Protein AF-A0A1F9ABN3-F1 (afdb_monomer_lite)

Secondary structure (DSSP, 8-state):
--SEEE-SSSEEEEEEESTTHHHHHHHHHHHHHHHT---HHHHHHHHHHHHHHHHHHHHHHHHHH----TTSTTTSSSS--S--SEEEEEEEE-SS-SSS-EEEEEEEESSTTSPPEEEPP-S---SS--HHHHHHHHHHHHTT--HHHHHHHHHHHHHHHHHTTSS-SPEEEEEEETTEEEEEEEE----

Foldseek 3Di:
DDQWADLAFWKIKGKDFDPVLSVLRVVLSVVCVVVVPHFLVVSVVPVQVSSQVVLQVVLVVVVVVDPDDPPPPPPPPPPDDRQQKMKMWMWGAGPVDPPCRTDIWMWMDRHRPDGIDIDDDDPDDDVVDDPVLVVVLVVCVVVVHDPVVSVVSVVVVQVVVVVVVNHDDQDWDWDGDPSGIDTDDTDDDDD

Radius of gyration: 18.05 Å; chains: 1; bounding box: 59×37×40 Å

pLDDT: mean 84.9, std 15.97, range [36.75, 97.88]

Sequence (191 aa):
MKKLLRLGSHAAIVSAGAGTGVEMGVAFQQFIQRRKVEGIEEMIQLALPFLTDRYGQYVREKKMEGLPSPEETDRQKEEAFPLSGVYFVLAGYSFRDRHQPYHLRLFGCDEEGMPLRSHPPSPIIVIPRSLSMEKRLDVEIQRRAALDDLSSLCLSFLKKRSAEEEVGPPFHVAAISPAGFKEMMKEEVER

Structure (mmCIF, N/CA/C/O backbone):
data_AF-A0A1F9ABN3-F1
#
_entry.id   AF-A0A1F9ABN3-F1
#
loop_
_atom_site.group_PDB
_atom_site.id
_atom_site.type_symbol
_atom_site.label_atom_id
_atom_site.label_alt_id
_atom_site.label_comp_id
_atom_site.label_asym_id
_atom_site.label_entity_id
_atom_site.label_seq_id
_atom_site.pdbx_PDB_ins_code
_atom_site.Cartn_x
_atom_site.Cartn_y
_atom_site.Cartn_z
_atom_site.occupancy
_atom_site.B_iso_or_equiv
_atom_site.auth_seq_id
_atom_site.auth_comp_id
_atom_site.auth_asym_id
_atom_site.auth_atom_id
_atom_site.pdbx_PDB_model_num
ATOM 1 N N . MET A 1 1 ? 13.558 -8.719 2.149 1.00 65.00 1 MET A N 1
ATOM 2 C CA . MET A 1 1 ? 12.823 -7.940 3.177 1.00 65.00 1 MET A CA 1
ATOM 3 C C . MET A 1 1 ? 11.403 -7.687 2.672 1.00 65.00 1 MET A C 1
ATOM 5 O O . MET A 1 1 ? 11.257 -7.417 1.486 1.00 65.00 1 MET A O 1
ATOM 9 N N . LYS A 1 2 ? 10.362 -7.832 3.505 1.00 82.69 2 LYS A N 1
ATOM 10 C CA . LYS A 1 2 ? 8.957 -7.730 3.059 1.00 82.69 2 LYS A CA 1
ATOM 11 C C . LYS A 1 2 ? 8.542 -6.258 2.930 1.00 82.69 2 LYS A C 1
ATOM 13 O O . LYS A 1 2 ? 8.573 -5.538 3.920 1.00 82.69 2 LYS A O 1
ATOM 18 N N . LYS A 1 3 ? 8.149 -5.824 1.726 1.00 89.00 3 LYS A N 1
ATOM 19 C CA . LYS A 1 3 ? 7.721 -4.434 1.447 1.00 89.00 3 LYS A CA 1
ATOM 20 C C . LYS A 1 3 ? 6.264 -4.148 1.826 1.00 89.00 3 LYS A C 1
ATOM 22 O O . LYS A 1 3 ? 5.909 -2.995 2.031 1.00 89.00 3 LYS A O 1
ATOM 27 N N . LEU A 1 4 ? 5.432 -5.191 1.910 1.00 93.56 4 LEU A N 1
ATOM 28 C CA . LEU A 1 4 ? 4.018 -5.122 2.289 1.00 93.56 4 LEU A CA 1
ATOM 29 C C . LEU A 1 4 ? 3.856 -5.478 3.770 1.00 93.56 4 LEU A C 1
ATOM 31 O O . LEU A 1 4 ? 4.053 -6.624 4.169 1.00 93.56 4 LEU A O 1
ATOM 35 N N . LEU A 1 5 ? 3.511 -4.494 4.592 1.00 95.56 5 LEU A N 1
ATOM 36 C CA . LEU A 1 5 ? 3.468 -4.608 6.045 1.00 95.56 5 LEU A CA 1
ATOM 37 C C . LEU A 1 5 ? 2.039 -4.427 6.551 1.00 95.56 5 LEU A C 1
ATOM 39 O O . LEU A 1 5 ? 1.389 -3.417 6.290 1.00 95.56 5 LEU A O 1
ATOM 43 N N . ARG A 1 6 ? 1.559 -5.397 7.328 1.00 96.38 6 ARG A N 1
ATOM 44 C CA . ARG A 1 6 ? 0.274 -5.310 8.027 1.00 96.38 6 ARG A CA 1
ATOM 45 C C . ARG A 1 6 ? 0.388 -4.335 9.200 1.00 96.38 6 ARG A C 1
ATOM 47 O O . ARG A 1 6 ? 1.180 -4.561 10.108 1.00 96.38 6 ARG A O 1
ATOM 54 N N . LEU A 1 7 ? -0.422 -3.286 9.214 1.00 96.69 7 LEU A N 1
ATOM 55 C CA . LEU A 1 7 ? -0.410 -2.255 10.258 1.00 96.69 7 LEU A CA 1
ATOM 56 C C . LEU A 1 7 ? -1.334 -2.578 11.439 1.00 96.69 7 LEU A C 1
ATOM 58 O O . LEU A 1 7 ? -1.082 -2.158 12.562 1.00 96.69 7 LEU A O 1
ATOM 62 N N . GLY A 1 8 ? -2.378 -3.366 11.193 1.00 94.12 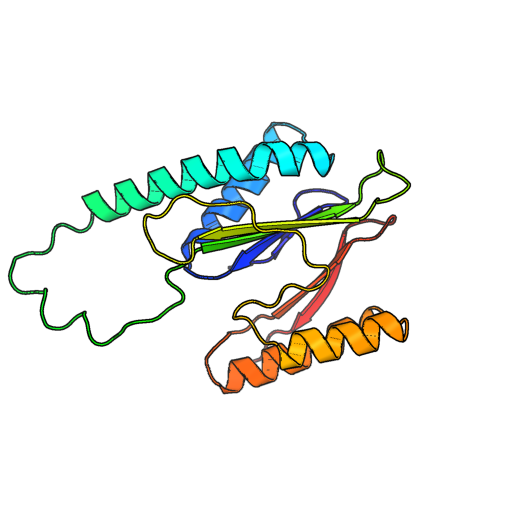8 GLY A N 1
ATOM 63 C CA . GLY A 1 8 ? -3.356 -3.772 12.196 1.00 94.12 8 GLY A CA 1
ATOM 64 C C . GLY A 1 8 ? -4.280 -4.852 11.648 1.00 94.12 8 GLY A C 1
ATOM 65 O O . GLY A 1 8 ? -3.935 -5.560 10.703 1.00 94.12 8 GLY A O 1
ATOM 66 N N . SER A 1 9 ? -5.474 -5.002 12.213 1.00 95.06 9 SER A N 1
ATOM 67 C CA . SER A 1 9 ? -6.462 -5.972 11.717 1.00 95.06 9 SER A CA 1
ATOM 68 C C . SER A 1 9 ? -7.013 -5.626 10.329 1.00 95.06 9 SER A C 1
ATOM 70 O O . SER A 1 9 ? -7.343 -6.541 9.583 1.00 95.06 9 SER A O 1
ATOM 72 N N . HIS A 1 10 ? -7.040 -4.339 9.966 1.00 97.38 10 HIS A N 1
ATOM 73 C CA . HIS A 1 10 ? -7.746 -3.824 8.785 1.00 97.38 10 HIS A CA 1
ATOM 74 C C . HIS A 1 10 ? -6.938 -2.798 7.976 1.00 97.38 10 HIS A C 1
ATOM 76 O O . HIS A 1 10 ? -7.512 -2.032 7.208 1.00 97.38 10 HIS A O 1
ATOM 82 N N . ALA A 1 11 ? -5.617 -2.750 8.151 1.00 97.88 11 ALA A N 1
ATOM 83 C CA . ALA A 1 11 ? -4.765 -1.771 7.484 1.00 97.88 11 ALA A CA 1
ATOM 84 C C . ALA A 1 11 ? -3.401 -2.359 7.118 1.00 97.88 11 ALA A C 1
ATOM 86 O O . ALA A 1 11 ? -2.887 -3.250 7.805 1.00 97.88 11 ALA A O 1
ATOM 87 N N . ALA A 1 12 ? -2.801 -1.826 6.057 1.00 97.62 12 ALA A N 1
ATOM 88 C CA . ALA A 1 12 ? -1.467 -2.178 5.596 1.00 97.62 12 ALA A CA 1
ATOM 89 C C . ALA A 1 12 ? -0.756 -0.979 4.958 1.00 97.62 12 ALA A C 1
ATOM 91 O O . ALA A 1 12 ? -1.396 -0.063 4.443 1.00 97.62 12 ALA A O 1
ATOM 92 N N . ILE A 1 13 ? 0.574 -1.020 4.967 1.00 96.88 13 ILE A N 1
ATOM 93 C CA . ILE A 1 13 ? 1.436 -0.099 4.231 1.00 96.88 13 ILE A CA 1
ATOM 94 C C . ILE A 1 13 ? 2.339 -0.885 3.287 1.00 96.88 13 ILE A C 1
ATOM 96 O O . ILE A 1 13 ? 2.833 -1.958 3.635 1.00 96.88 13 ILE A O 1
ATOM 100 N N . VAL A 1 14 ? 2.561 -0.352 2.093 1.00 94.56 14 VAL A N 1
ATOM 101 C CA . VAL A 1 14 ? 3.513 -0.888 1.119 1.00 94.56 14 VAL A CA 1
ATOM 102 C C . VAL A 1 14 ? 4.526 0.188 0.788 1.00 94.56 14 VAL A C 1
ATOM 104 O O . VAL A 1 14 ? 4.126 1.311 0.493 1.00 94.56 14 VAL A O 1
ATOM 107 N N . SER A 1 15 ? 5.813 -0.145 0.809 1.00 92.25 15 SER A N 1
ATOM 108 C CA . SER A 1 15 ? 6.862 0.738 0.303 1.00 92.25 15 SER A CA 1
ATOM 109 C C . SER A 1 15 ? 7.302 0.355 -1.111 1.00 92.25 15 SER A C 1
ATOM 111 O O . SER A 1 15 ? 7.364 -0.822 -1.477 1.00 92.25 15 SER A O 1
ATOM 113 N N . ALA A 1 16 ? 7.619 1.364 -1.914 1.00 87.00 16 ALA A N 1
ATOM 114 C CA . ALA A 1 16 ? 8.156 1.231 -3.261 1.00 87.00 16 ALA A CA 1
ATOM 115 C C . ALA A 1 16 ? 9.198 2.330 -3.528 1.00 87.00 16 ALA A C 1
ATOM 117 O O . ALA A 1 16 ? 9.276 3.312 -2.791 1.00 87.00 16 ALA A O 1
ATOM 118 N N . GLY A 1 17 ? 9.992 2.162 -4.585 1.00 81.31 17 GLY A N 1
ATOM 119 C CA . GLY A 1 17 ? 11.102 3.065 -4.889 1.00 81.31 17 GLY A CA 1
ATOM 120 C C . GLY A 1 17 ? 12.406 2.662 -4.201 1.00 81.31 17 GLY A C 1
ATOM 121 O O . GLY A 1 17 ? 12.686 1.462 -4.0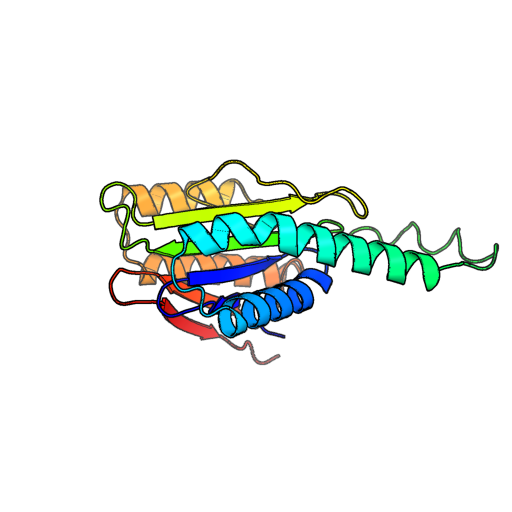81 1.00 81.31 17 GLY A O 1
ATOM 122 N N . ALA A 1 18 ? 13.185 3.652 -3.759 1.00 74.50 18 ALA A N 1
ATOM 123 C CA . ALA A 1 18 ? 14.469 3.439 -3.098 1.00 74.50 18 ALA A CA 1
ATOM 124 C C . ALA A 1 18 ? 14.343 2.510 -1.871 1.00 74.50 18 ALA A C 1
ATOM 126 O O . ALA A 1 18 ? 13.339 2.511 -1.150 1.00 74.50 18 ALA A O 1
ATOM 127 N N . GLY A 1 19 ? 15.377 1.695 -1.627 1.00 73.25 19 GLY A N 1
ATOM 128 C CA . GLY A 1 19 ? 15.356 0.605 -0.635 1.00 73.25 19 GLY A CA 1
ATOM 129 C C . GLY A 1 19 ? 15.045 1.031 0.808 1.00 73.25 19 GLY A C 1
ATOM 130 O O . GLY A 1 19 ? 14.574 0.221 1.606 1.00 73.25 19 GLY A O 1
ATOM 131 N N . THR A 1 20 ? 15.214 2.313 1.117 1.00 77.88 20 THR A N 1
ATOM 132 C CA . THR A 1 20 ? 15.029 2.932 2.439 1.00 77.88 20 THR A CA 1
ATOM 133 C C . THR A 1 20 ? 13.574 2.969 2.892 1.00 77.88 20 THR A C 1
ATOM 135 O O . THR A 1 20 ? 13.286 2.978 4.091 1.00 77.88 20 THR A O 1
ATOM 138 N N . GLY A 1 21 ? 12.626 2.899 1.951 1.00 86.31 21 GLY A N 1
ATOM 139 C CA . GLY A 1 21 ? 11.202 2.885 2.270 1.00 86.31 21 GLY A CA 1
ATOM 140 C C . GLY A 1 21 ? 10.780 1.687 3.131 1.00 86.31 21 GLY A C 1
ATOM 141 O O . GLY A 1 21 ? 9.802 1.772 3.870 1.00 86.31 21 GLY A O 1
ATOM 142 N N . VAL A 1 22 ? 11.494 0.557 3.082 1.00 89.38 22 VAL A N 1
ATOM 143 C CA . VAL A 1 22 ? 11.140 -0.625 3.891 1.00 89.38 22 VAL A CA 1
ATOM 144 C C . VAL A 1 22 ? 11.358 -0.370 5.379 1.00 89.38 22 VAL A C 1
ATOM 146 O O . VAL A 1 22 ? 10.455 -0.619 6.176 1.00 89.38 22 VAL A O 1
ATOM 149 N N . GLU A 1 23 ? 12.512 0.176 5.755 1.00 90.44 23 GLU A N 1
ATOM 150 C CA . GLU A 1 23 ? 12.852 0.464 7.153 1.00 90.44 23 GLU A CA 1
ATOM 151 C C . GLU A 1 23 ? 11.908 1.504 7.755 1.00 90.44 23 GLU A C 1
ATOM 153 O O . GLU A 1 23 ? 11.401 1.328 8.863 1.00 90.44 23 GLU A O 1
ATOM 158 N N . MET A 1 24 ? 11.578 2.540 6.982 1.00 93.06 24 MET A N 1
ATOM 159 C CA . MET A 1 24 ? 10.588 3.540 7.374 1.00 93.06 24 MET A CA 1
ATOM 160 C C . MET A 1 24 ? 9.193 2.935 7.569 1.00 93.06 24 MET A C 1
ATOM 162 O O . MET A 1 24 ? 8.500 3.284 8.526 1.00 93.06 24 MET A O 1
ATOM 166 N N . GLY A 1 25 ? 8.782 2.007 6.697 1.00 94.62 25 GLY A N 1
ATOM 167 C CA . GLY A 1 25 ? 7.517 1.284 6.830 1.00 94.62 25 GLY A CA 1
ATOM 168 C C . GLY A 1 25 ? 7.463 0.441 8.107 1.00 94.62 25 GLY A C 1
ATOM 169 O O . GLY A 1 25 ? 6.462 0.473 8.826 1.00 94.62 25 GLY A O 1
ATOM 170 N N . VAL A 1 26 ? 8.554 -0.259 8.435 1.00 95.31 26 VAL A N 1
ATOM 171 C CA . VAL A 1 26 ? 8.684 -1.026 9.687 1.00 95.31 26 VAL A CA 1
ATOM 172 C C . VAL A 1 26 ? 8.656 -0.093 10.899 1.00 95.31 26 VAL A C 1
ATOM 174 O O . VAL A 1 26 ? 7.937 -0.354 11.864 1.00 95.31 26 VAL A O 1
ATOM 177 N N . ALA A 1 27 ? 9.378 1.027 10.849 1.00 95.56 27 ALA A N 1
ATOM 178 C CA . ALA A 1 27 ? 9.373 2.019 11.919 1.00 95.56 27 ALA A CA 1
ATOM 179 C C . ALA A 1 27 ? 7.968 2.601 12.145 1.00 95.56 27 ALA A C 1
ATOM 181 O O . ALA A 1 27 ? 7.550 2.770 13.293 1.00 95.56 27 ALA A O 1
ATOM 182 N N . PHE A 1 28 ? 7.216 2.861 11.071 1.00 97.44 28 PHE A N 1
ATOM 183 C CA . PHE A 1 28 ? 5.838 3.339 11.165 1.00 97.44 28 PHE A CA 1
ATOM 184 C C . PHE A 1 28 ? 4.910 2.283 11.772 1.00 97.44 28 PHE A C 1
ATOM 186 O O . PHE A 1 28 ? 4.141 2.599 12.678 1.00 97.44 28 PHE A O 1
ATOM 193 N N . GLN A 1 29 ? 5.033 1.021 11.347 1.00 97.44 29 GLN A N 1
ATOM 194 C CA . GLN A 1 29 ? 4.299 -0.105 11.929 1.00 97.44 29 GLN A CA 1
ATOM 195 C C . GLN A 1 29 ? 4.530 -0.207 13.445 1.00 97.44 29 GLN A C 1
ATOM 197 O O . GLN A 1 29 ? 3.578 -0.310 14.217 1.00 97.44 29 GLN A O 1
ATOM 202 N N . GLN A 1 30 ? 5.782 -0.123 13.896 1.00 97.00 30 GLN A N 1
ATOM 203 C CA . GLN A 1 30 ? 6.105 -0.152 15.324 1.00 97.00 30 GLN A CA 1
ATOM 204 C C . GLN A 1 30 ? 5.552 1.071 16.068 1.00 97.00 30 GLN A C 1
ATOM 206 O O . GLN A 1 30 ? 5.069 0.950 17.195 1.00 97.00 30 GLN A O 1
ATOM 211 N N . PHE A 1 31 ? 5.613 2.253 15.452 1.00 97.50 31 PHE A N 1
ATOM 212 C CA . PHE A 1 31 ? 5.102 3.496 16.025 1.00 97.50 31 PHE A CA 1
ATOM 213 C C . PHE A 1 31 ? 3.597 3.423 16.314 1.00 97.50 31 PHE A C 1
ATOM 215 O O . PHE A 1 31 ? 3.180 3.715 17.438 1.00 97.50 31 PHE A O 1
ATOM 222 N N . ILE A 1 32 ? 2.790 2.982 15.345 1.00 97.50 32 ILE A N 1
ATOM 223 C CA . ILE A 1 32 ? 1.335 2.871 15.528 1.00 97.50 32 ILE A CA 1
ATOM 224 C C . ILE A 1 32 ? 0.963 1.764 16.523 1.00 97.50 32 ILE A C 1
ATOM 226 O O . ILE A 1 32 ? 0.047 1.953 17.321 1.00 97.50 32 ILE A O 1
ATOM 230 N N . GLN A 1 33 ? 1.710 0.654 16.554 1.00 96.25 33 GLN A N 1
ATOM 231 C CA . GLN A 1 33 ? 1.483 -0.441 17.503 1.00 96.25 33 GLN A CA 1
ATOM 232 C C . GLN A 1 33 ? 1.729 0.008 18.944 1.00 96.25 33 GLN A C 1
ATOM 234 O O . GLN A 1 33 ? 0.904 -0.242 19.820 1.00 96.25 33 GLN A O 1
ATOM 239 N N . ARG A 1 34 ? 2.827 0.733 19.197 1.00 96.75 34 ARG A N 1
ATOM 240 C CA . ARG A 1 34 ? 3.133 1.284 20.531 1.00 96.75 34 ARG A CA 1
ATOM 241 C C . ARG A 1 34 ? 2.076 2.277 21.003 1.00 96.75 34 ARG A C 1
ATOM 243 O O . ARG A 1 34 ? 1.775 2.325 22.191 1.00 96.75 34 ARG A O 1
ATOM 250 N N . ARG A 1 35 ? 1.511 3.053 20.077 1.00 96.19 35 ARG A N 1
ATOM 251 C CA . ARG A 1 35 ? 0.431 4.008 20.359 1.00 96.19 35 ARG A CA 1
ATOM 252 C C . ARG A 1 35 ? -0.962 3.379 20.380 1.00 96.19 35 ARG A C 1
ATOM 254 O O . ARG A 1 35 ? -1.905 4.077 20.728 1.00 96.19 35 ARG A O 1
ATOM 261 N N . LYS A 1 36 ? -1.086 2.086 20.056 1.00 96.12 36 LYS A N 1
ATOM 262 C CA . LYS A 1 36 ? -2.363 1.363 19.938 1.00 96.12 36 LYS A CA 1
ATOM 263 C C . LYS A 1 36 ? -3.340 2.046 18.973 1.00 96.12 36 LYS A C 1
ATOM 265 O O . LYS A 1 36 ? -4.539 2.100 19.225 1.00 96.12 36 LYS A O 1
ATOM 270 N N . VAL A 1 37 ? -2.815 2.580 17.872 1.00 96.44 37 VAL A N 1
ATOM 271 C CA . VAL A 1 37 ? -3.642 3.163 16.812 1.00 96.44 37 VAL A CA 1
ATOM 272 C C . VAL A 1 37 ? -4.201 2.033 15.957 1.00 96.44 37 VAL A C 1
ATOM 274 O O . VAL A 1 37 ? -3.443 1.291 15.334 1.00 96.44 37 VAL A O 1
ATOM 277 N N . GLU A 1 38 ? -5.526 1.907 15.920 1.00 92.62 38 GLU A N 1
ATOM 278 C CA . GLU A 1 38 ? -6.221 0.834 15.194 1.00 92.62 38 GLU A CA 1
ATOM 279 C C . GLU A 1 38 ? -7.012 1.336 13.977 1.00 92.62 38 GLU A C 1
ATOM 281 O O . GLU A 1 38 ? -7.180 0.597 13.007 1.00 92.62 38 GLU A O 1
ATOM 286 N N . GLY A 1 39 ? -7.478 2.590 14.007 1.00 94.56 39 GLY A N 1
ATOM 287 C CA . GLY A 1 39 ? -8.306 3.182 12.953 1.00 94.56 39 GLY A CA 1
ATOM 288 C C . GLY A 1 39 ? -7.489 3.742 11.790 1.00 94.56 39 GLY A C 1
ATOM 289 O O . GLY A 1 39 ? -6.511 4.462 11.998 1.00 94.56 39 GLY A O 1
ATOM 290 N N . ILE A 1 40 ? -7.918 3.458 10.558 1.00 96.25 40 ILE A N 1
ATOM 291 C CA . ILE A 1 40 ? -7.228 3.903 9.339 1.00 96.25 40 ILE A CA 1
ATOM 292 C C . ILE A 1 40 ? -7.160 5.431 9.220 1.00 96.25 40 ILE A C 1
ATOM 294 O O . ILE A 1 40 ? -6.171 5.963 8.728 1.00 96.25 40 ILE A O 1
ATOM 298 N N . GLU A 1 41 ? -8.154 6.165 9.710 1.00 95.25 41 GLU A N 1
ATOM 299 C CA . GLU A 1 41 ? -8.179 7.628 9.650 1.00 95.25 41 GLU A CA 1
ATOM 300 C C . GLU A 1 41 ? -7.075 8.246 10.501 1.00 95.25 41 GLU A C 1
ATOM 302 O O . GLU A 1 41 ? -6.372 9.149 10.049 1.00 95.25 41 GLU A O 1
ATOM 307 N N . GLU A 1 42 ? -6.885 7.724 11.712 1.00 96.44 42 GLU A N 1
ATOM 308 C CA . GLU A 1 42 ? -5.811 8.161 12.599 1.00 96.44 42 GLU A CA 1
ATOM 309 C C . GLU A 1 42 ? -4.445 7.745 12.036 1.00 96.44 42 GLU A C 1
ATOM 311 O O . GLU A 1 42 ? -3.511 8.546 12.024 1.00 96.44 42 GLU A O 1
ATOM 316 N N . MET A 1 43 ? -4.333 6.540 11.460 1.00 97.38 43 MET A N 1
ATOM 317 C CA . MET A 1 43 ? -3.116 6.131 10.748 1.00 97.38 43 MET A CA 1
ATOM 318 C C . MET A 1 43 ? -2.784 7.085 9.593 1.00 97.38 43 MET A C 1
ATOM 320 O O . MET A 1 43 ? -1.627 7.468 9.449 1.00 97.38 43 MET A O 1
ATOM 324 N N . ILE A 1 44 ? -3.772 7.508 8.796 1.00 95.31 44 ILE A N 1
ATOM 325 C CA . ILE A 1 44 ? -3.579 8.466 7.694 1.00 95.31 44 ILE A CA 1
ATOM 326 C C . ILE A 1 44 ? -3.084 9.817 8.222 1.00 95.31 44 ILE A C 1
ATOM 328 O O . ILE A 1 44 ? -2.152 10.381 7.649 1.00 95.31 44 ILE A O 1
ATOM 332 N N . GLN A 1 45 ? -3.672 10.321 9.311 1.00 95.38 45 GLN A N 1
ATOM 333 C CA . GLN A 1 45 ? -3.265 11.588 9.931 1.00 95.38 45 GLN A CA 1
ATOM 334 C C . GLN A 1 45 ? -1.822 11.546 10.449 1.00 95.38 45 GLN A C 1
ATOM 336 O O . GLN A 1 45 ? -1.104 12.541 10.367 1.00 95.38 45 GLN A O 1
ATOM 341 N N . LEU A 1 46 ? -1.384 10.392 10.956 1.00 97.50 46 LEU A N 1
ATOM 342 C CA . LEU A 1 46 ? -0.044 10.207 11.512 1.00 97.50 46 LEU A CA 1
ATOM 343 C C . LEU A 1 46 ? 1.016 9.854 10.462 1.00 97.50 46 LEU A C 1
ATOM 345 O O . LEU A 1 46 ? 2.196 10.128 10.683 1.00 97.50 46 LEU A O 1
ATOM 349 N N . ALA A 1 47 ? 0.623 9.253 9.337 1.00 96.75 47 ALA A N 1
ATOM 350 C CA . ALA A 1 47 ? 1.551 8.706 8.351 1.00 96.75 47 ALA A CA 1
ATOM 351 C C . ALA A 1 47 ? 2.457 9.774 7.736 1.00 96.75 47 ALA A C 1
ATOM 353 O O . ALA A 1 47 ? 3.677 9.653 7.816 1.00 96.75 47 ALA A O 1
ATOM 354 N N . LEU A 1 48 ? 1.890 10.830 7.144 1.00 95.38 48 LEU A N 1
ATOM 355 C CA . LEU A 1 48 ? 2.692 11.823 6.426 1.00 95.38 48 LEU A CA 1
ATOM 356 C C . LEU A 1 48 ? 3.690 12.559 7.344 1.00 95.38 48 LEU A C 1
ATOM 358 O O . LEU A 1 48 ? 4.868 12.598 6.982 1.00 95.38 48 LEU A O 1
ATOM 362 N N . PRO A 1 49 ? 3.300 13.086 8.526 1.00 95.81 49 PRO A N 1
ATOM 363 C CA . PRO A 1 49 ? 4.255 13.713 9.440 1.00 95.81 49 PRO A CA 1
ATOM 364 C C . PRO A 1 49 ? 5.368 12.757 9.884 1.00 95.81 49 PRO A C 1
ATOM 366 O O . PRO A 1 49 ? 6.541 13.125 9.850 1.00 95.81 49 PRO A O 1
ATOM 369 N N . PHE A 1 50 ? 5.018 11.516 10.245 1.00 96.62 50 PHE A N 1
ATOM 370 C CA . PHE A 1 50 ? 5.992 10.518 10.691 1.00 96.62 50 PHE A CA 1
ATOM 371 C C . PHE A 1 50 ? 6.989 10.159 9.586 1.00 96.62 50 PHE A C 1
ATOM 373 O O . PHE A 1 50 ? 8.200 10.179 9.803 1.00 96.62 50 PHE A O 1
ATOM 380 N N . LEU A 1 51 ? 6.487 9.836 8.392 1.00 95.06 51 LEU A N 1
ATOM 381 C CA . LEU A 1 51 ? 7.325 9.450 7.260 1.00 95.06 51 LEU A CA 1
ATOM 382 C C . LEU A 1 51 ? 8.216 10.616 6.820 1.00 95.06 51 LEU A C 1
ATOM 384 O O . LEU A 1 51 ? 9.372 10.394 6.480 1.00 95.06 51 LEU A O 1
ATOM 388 N N . THR A 1 52 ? 7.719 11.854 6.878 1.00 93.50 52 THR A N 1
ATOM 389 C CA . THR A 1 52 ? 8.500 13.051 6.528 1.00 93.50 52 THR A CA 1
ATOM 390 C C . THR A 1 52 ? 9.670 13.264 7.485 1.00 93.50 52 THR A C 1
ATOM 392 O O . THR A 1 52 ? 10.788 13.497 7.029 1.00 93.50 52 THR A O 1
ATOM 395 N N . ASP A 1 53 ? 9.446 13.141 8.797 1.00 93.12 53 ASP A N 1
ATOM 396 C CA . ASP A 1 53 ? 10.516 13.255 9.797 1.00 93.12 53 ASP A CA 1
ATOM 397 C C . ASP A 1 53 ? 11.588 12.171 9.603 1.00 93.12 53 ASP A C 1
ATOM 399 O O . ASP A 1 53 ? 12.782 12.474 9.532 1.00 93.12 53 ASP A O 1
ATOM 403 N N . ARG A 1 54 ? 11.165 10.913 9.415 1.00 91.69 54 ARG A N 1
ATOM 404 C CA . ARG A 1 54 ? 12.080 9.787 9.169 1.00 91.69 54 ARG A CA 1
ATOM 405 C C . ARG A 1 54 ? 12.868 9.929 7.876 1.00 91.69 54 ARG A C 1
ATOM 407 O O . ARG A 1 54 ? 14.070 9.686 7.872 1.00 91.69 54 ARG A O 1
ATOM 414 N N . TYR A 1 55 ? 12.221 10.369 6.804 1.00 90.19 55 TYR A N 1
ATOM 415 C CA . TYR A 1 55 ? 12.904 10.625 5.543 1.00 90.19 55 TYR A CA 1
ATOM 416 C C . TYR A 1 55 ? 13.937 11.749 5.680 1.00 90.19 55 TYR A C 1
ATOM 418 O O . TYR A 1 55 ? 15.063 11.625 5.207 1.00 90.19 55 TYR A O 1
ATOM 426 N N . GLY A 1 56 ? 13.592 12.827 6.390 1.00 88.44 56 GLY A N 1
ATOM 427 C CA . GLY A 1 56 ? 14.517 13.924 6.662 1.00 88.44 56 GLY A CA 1
ATOM 428 C C . GLY A 1 56 ? 15.734 13.500 7.492 1.00 88.44 56 GLY A C 1
ATOM 429 O O . GLY A 1 56 ? 16.828 14.005 7.248 1.00 88.44 56 GLY A O 1
ATOM 430 N N . GLN A 1 57 ? 15.567 12.583 8.452 1.00 87.44 57 GLN A N 1
ATOM 431 C CA . GLN A 1 57 ? 16.679 11.981 9.205 1.00 87.44 57 GLN A CA 1
ATOM 432 C C . GLN A 1 57 ? 17.599 11.189 8.274 1.00 87.44 57 GLN A C 1
ATOM 434 O O . GLN A 1 57 ? 18.785 11.503 8.204 1.00 87.44 57 GLN A O 1
ATOM 439 N N . TYR A 1 58 ? 17.030 10.286 7.474 1.00 85.06 58 TYR A N 1
ATOM 440 C CA . TYR A 1 58 ? 17.773 9.485 6.503 1.00 85.06 58 TYR A CA 1
ATOM 441 C C . TYR A 1 58 ? 18.598 10.344 5.529 1.00 85.06 58 TYR A C 1
ATOM 443 O O . TYR A 1 58 ? 19.793 10.124 5.346 1.00 85.06 58 TYR A O 1
ATOM 451 N N . VAL A 1 59 ? 17.986 11.377 4.937 1.00 83.19 59 VAL A N 1
ATOM 452 C CA . VAL A 1 59 ? 18.681 12.278 4.001 1.00 83.19 59 VAL A CA 1
ATOM 453 C C . VAL A 1 59 ? 19.840 13.016 4.681 1.00 83.19 59 VAL A C 1
ATOM 455 O O . VAL A 1 59 ? 20.861 13.270 4.042 1.00 83.19 59 VAL A O 1
ATOM 458 N N . ARG A 1 60 ? 19.713 13.384 5.964 1.00 84.25 60 ARG A N 1
ATOM 459 C CA . ARG A 1 60 ? 20.801 14.034 6.715 1.00 84.25 60 ARG A CA 1
ATOM 460 C C . ARG A 1 60 ? 21.940 13.069 7.021 1.00 84.25 60 ARG A C 1
ATOM 462 O O . ARG A 1 60 ? 23.088 13.448 6.824 1.00 84.25 60 ARG A O 1
ATOM 469 N N . GLU A 1 61 ? 21.626 11.859 7.469 1.00 83.00 61 GLU A N 1
ATOM 470 C CA . GLU A 1 61 ? 22.613 10.816 7.779 1.00 83.00 61 GLU A CA 1
ATOM 471 C C . GLU A 1 61 ? 23.423 10.452 6.531 1.00 83.00 61 GLU A C 1
ATOM 473 O O . GLU A 1 61 ? 24.647 10.562 6.541 1.00 83.00 61 GLU A O 1
ATOM 478 N N . LYS A 1 62 ? 22.751 10.207 5.400 1.00 75.75 62 LYS A N 1
ATOM 479 C CA . LYS A 1 62 ? 23.412 9.932 4.116 1.00 75.75 62 LYS A CA 1
ATOM 480 C C . LYS A 1 62 ? 24.332 11.073 3.659 1.00 75.75 62 LYS A C 1
ATOM 482 O O . LYS A 1 62 ? 25.416 10.826 3.140 1.00 75.75 62 LYS A O 1
ATOM 487 N N . LYS A 1 63 ? 23.930 12.336 3.863 1.00 71.38 63 LYS A N 1
ATOM 488 C CA . LYS A 1 63 ? 24.774 13.508 3.555 1.00 71.38 63 LYS A CA 1
ATOM 489 C C . LYS A 1 63 ? 26.000 13.623 4.463 1.00 71.38 63 LYS A C 1
ATOM 491 O O . LYS A 1 63 ? 26.999 14.186 4.032 1.00 71.38 63 LYS A O 1
ATOM 496 N N . MET A 1 64 ? 25.924 13.139 5.702 1.00 67.94 64 MET A N 1
ATOM 497 C CA . MET A 1 64 ? 27.067 13.107 6.621 1.00 67.94 64 MET A CA 1
ATOM 498 C C . MET A 1 64 ? 28.024 11.950 6.311 1.00 67.94 64 MET A C 1
ATOM 500 O O . MET A 1 64 ? 29.226 12.100 6.504 1.00 67.94 64 MET A O 1
ATOM 504 N N . GLU A 1 65 ? 27.509 10.832 5.799 1.00 65.62 65 GLU A N 1
ATOM 505 C CA . GLU A 1 65 ? 28.300 9.666 5.380 1.00 65.62 65 GLU A CA 1
ATOM 506 C C . GLU A 1 65 ? 28.953 9.841 3.994 1.00 65.62 65 GLU A C 1
ATOM 508 O O . GLU A 1 65 ? 29.963 9.206 3.706 1.00 65.62 65 GLU A O 1
ATOM 513 N N . GLY A 1 66 ? 28.408 10.718 3.143 1.00 52.78 66 GLY A N 1
ATOM 514 C CA . GLY A 1 66 ? 28.851 10.949 1.765 1.00 52.78 66 GLY A CA 1
ATOM 515 C C . GLY A 1 66 ? 29.569 12.280 1.528 1.00 52.78 66 GLY A C 1
ATOM 516 O O . GLY A 1 66 ? 29.113 13.061 0.698 1.00 52.78 66 GLY A O 1
ATOM 517 N N . LEU A 1 67 ? 30.688 12.544 2.213 1.00 43.56 67 LEU A N 1
ATOM 518 C CA . LEU A 1 67 ? 31.704 13.494 1.727 1.00 43.56 67 LEU A CA 1
ATOM 519 C C . LEU A 1 67 ? 32.603 12.747 0.724 1.00 43.56 67 LEU A C 1
ATOM 521 O O . LEU A 1 67 ? 33.448 11.969 1.170 1.00 43.56 67 LEU A O 1
ATOM 525 N N . PRO A 1 68 ? 32.463 12.937 -0.603 1.00 48.72 68 PRO A N 1
ATOM 526 C CA . PRO A 1 68 ? 33.369 12.313 -1.555 1.00 48.72 68 PRO A CA 1
ATOM 527 C C . PRO A 1 68 ? 34.717 13.034 -1.499 1.00 48.72 68 PRO A C 1
ATOM 529 O O . PRO A 1 68 ? 34.774 14.263 -1.374 1.00 48.72 68 PRO A O 1
ATOM 532 N N . SER A 1 69 ? 35.811 12.287 -1.640 1.00 47.47 69 SER A N 1
ATOM 533 C CA . SER A 1 69 ? 37.069 12.910 -2.054 1.00 47.47 69 SER A CA 1
ATOM 534 C C . SER A 1 69 ? 36.898 13.473 -3.481 1.00 47.47 69 SER A C 1
ATOM 536 O O . SER A 1 69 ? 36.080 12.945 -4.241 1.00 47.47 69 SER A O 1
ATOM 538 N N . PRO 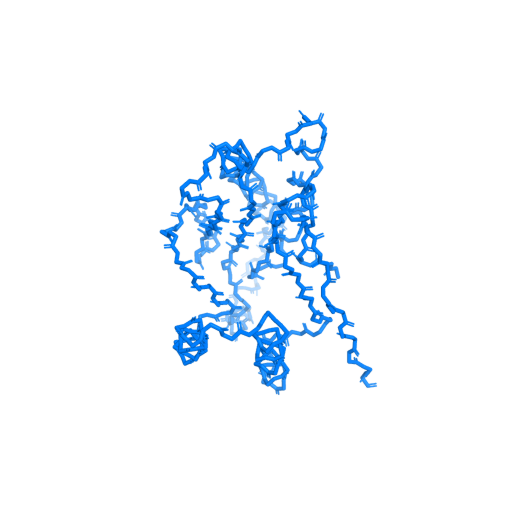A 1 70 ? 37.628 14.530 -3.885 1.00 50.88 70 PRO A N 1
ATOM 539 C CA . PRO A 1 70 ? 37.424 15.203 -5.174 1.00 50.88 70 PRO A CA 1
ATOM 540 C C . PRO A 1 70 ? 37.533 14.310 -6.427 1.00 50.88 70 PRO A C 1
ATOM 542 O O . PRO A 1 70 ? 37.149 14.744 -7.510 1.00 50.88 70 PRO A O 1
ATOM 545 N N . GLU A 1 71 ? 38.036 13.078 -6.307 1.00 51.84 71 GLU A N 1
ATOM 546 C CA . GLU A 1 71 ? 38.398 12.206 -7.431 1.00 51.84 71 GLU A CA 1
ATOM 547 C C . GLU A 1 71 ? 37.279 11.247 -7.897 1.00 51.84 71 GLU A C 1
ATOM 549 O O . GLU A 1 71 ? 37.399 10.637 -8.957 1.00 51.84 71 GLU A O 1
ATOM 554 N N . GLU A 1 72 ? 36.162 11.126 -7.171 1.00 48.34 72 GLU A N 1
ATOM 555 C CA . GLU A 1 72 ? 35.124 10.107 -7.456 1.00 48.34 72 GLU A CA 1
ATOM 556 C C . GLU A 1 72 ? 33.939 10.618 -8.303 1.00 48.34 72 GLU A C 1
ATOM 558 O O . GLU A 1 72 ? 33.042 9.857 -8.673 1.00 48.34 72 GLU A O 1
ATOM 563 N N . THR A 1 73 ? 33.942 11.904 -8.664 1.00 49.91 73 THR A N 1
ATOM 564 C CA . THR A 1 73 ? 32.763 12.610 -9.207 1.00 49.91 73 THR A CA 1
ATOM 565 C C . THR A 1 73 ? 32.428 12.274 -10.672 1.00 49.91 73 THR A C 1
ATOM 567 O O . THR A 1 73 ? 31.297 12.508 -11.105 1.00 49.91 73 THR A O 1
ATOM 570 N N . ASP A 1 74 ? 33.361 11.683 -11.427 1.00 45.22 74 ASP A N 1
ATOM 571 C CA . ASP A 1 74 ? 33.195 11.471 -12.876 1.00 45.22 74 ASP A CA 1
ATOM 572 C C . ASP A 1 74 ? 32.796 10.043 -13.282 1.00 45.22 74 ASP A C 1
ATOM 574 O O . ASP A 1 74 ? 32.336 9.846 -14.402 1.00 45.22 74 ASP A O 1
ATOM 578 N N . ARG A 1 75 ? 32.892 9.040 -12.394 1.00 42.22 75 ARG A N 1
ATOM 579 C CA . ARG A 1 75 ? 32.546 7.637 -12.732 1.00 42.22 75 ARG A CA 1
ATOM 580 C C . ARG A 1 75 ? 31.183 7.158 -12.230 1.00 42.22 75 ARG A C 1
ATOM 582 O O . ARG A 1 75 ? 30.714 6.124 -12.684 1.00 42.22 75 ARG A O 1
ATOM 589 N N . GLN A 1 76 ? 30.529 7.891 -11.329 1.00 44.47 76 GLN A N 1
ATOM 590 C CA . GLN A 1 76 ? 29.254 7.466 -10.722 1.00 44.47 76 GLN A CA 1
ATOM 591 C C . GLN A 1 76 ? 28.005 8.117 -11.343 1.00 44.47 76 GLN A C 1
ATOM 593 O O . GLN A 1 76 ? 26.886 7.819 -10.933 1.00 44.47 76 GLN A O 1
ATOM 598 N N . LYS A 1 77 ? 28.159 8.995 -12.345 1.00 42.19 77 LYS A N 1
ATOM 599 C CA . LYS A 1 77 ? 27.022 9.649 -13.022 1.00 42.19 77 LYS A CA 1
ATOM 600 C C . LYS A 1 77 ? 26.358 8.805 -14.117 1.00 42.19 77 LYS A C 1
ATOM 602 O O . LYS A 1 77 ? 25.270 9.170 -14.551 1.00 42.19 77 LYS A O 1
ATOM 607 N N . GLU A 1 78 ? 26.967 7.697 -14.541 1.00 36.75 78 GLU A N 1
ATOM 608 C CA . GLU A 1 78 ? 26.473 6.876 -15.661 1.00 36.75 78 GLU A CA 1
ATOM 609 C C . GLU A 1 78 ? 25.638 5.645 -15.241 1.00 36.75 78 GLU A C 1
ATOM 611 O O . GLU A 1 78 ? 25.094 4.966 -16.105 1.00 36.75 78 GLU A O 1
ATOM 616 N N . GLU A 1 79 ? 25.422 5.406 -13.938 1.00 38.16 79 GLU A N 1
ATOM 617 C CA . GLU A 1 79 ? 24.537 4.336 -13.417 1.00 38.16 79 GLU A CA 1
ATOM 618 C C . GLU A 1 79 ? 23.236 4.870 -12.764 1.00 38.16 79 GLU A C 1
ATOM 620 O O . GLU A 1 79 ? 22.682 4.278 -11.836 1.00 38.16 79 GLU A O 1
ATOM 625 N N . ALA A 1 80 ? 22.707 6.005 -13.231 1.00 38.41 80 ALA A N 1
ATOM 626 C CA . ALA A 1 80 ? 21.347 6.438 -12.887 1.00 38.41 80 ALA A CA 1
ATOM 627 C C . ALA A 1 80 ? 20.350 5.647 -13.767 1.00 38.41 80 ALA A C 1
ATOM 629 O O . ALA A 1 80 ? 20.464 5.668 -14.987 1.00 38.41 80 ALA A O 1
ATOM 630 N N . PHE A 1 81 ? 19.351 4.914 -13.270 1.00 41.53 81 PHE A N 1
ATOM 631 C CA . PHE A 1 81 ? 18.446 5.247 -12.174 1.00 41.53 81 PHE A CA 1
ATOM 632 C C . PHE A 1 81 ? 17.835 3.981 -11.529 1.00 41.53 81 PHE A C 1
ATOM 634 O O . PHE A 1 81 ? 16.919 3.390 -12.108 1.00 41.53 81 PHE A O 1
ATOM 641 N N . PRO A 1 82 ? 18.181 3.601 -10.288 1.00 48.75 82 PRO A N 1
ATOM 642 C CA . PRO A 1 82 ? 17.179 3.002 -9.415 1.00 48.75 82 PRO A CA 1
ATOM 643 C C . PRO A 1 82 ? 16.197 4.119 -9.034 1.00 48.75 82 PRO A C 1
ATOM 645 O O . PRO A 1 82 ? 16.626 5.253 -8.847 1.00 48.75 82 PRO A O 1
ATOM 648 N N . LEU A 1 83 ? 14.891 3.841 -8.952 1.00 54.47 83 LEU A N 1
ATOM 649 C CA . LEU A 1 83 ? 13.859 4.790 -8.496 1.00 54.47 83 LEU A CA 1
ATOM 650 C C . LEU A 1 83 ? 14.377 5.638 -7.313 1.00 54.47 83 LEU A C 1
ATOM 652 O O . LEU A 1 83 ? 14.403 5.155 -6.183 1.00 54.47 83 LEU A O 1
ATOM 656 N N . SER A 1 84 ? 14.820 6.872 -7.572 1.00 65.44 84 SER A N 1
ATOM 657 C CA . SER A 1 84 ? 15.404 7.756 -6.549 1.00 65.44 84 SER A CA 1
ATOM 658 C C . SER A 1 84 ? 14.343 8.220 -5.555 1.00 65.44 84 SER A C 1
ATOM 660 O O . SER A 1 84 ? 14.635 8.500 -4.394 1.00 65.44 84 SER A O 1
ATOM 662 N N . GLY A 1 85 ? 13.092 8.248 -6.012 1.00 78.31 85 GLY A N 1
ATOM 663 C CA . GLY A 1 85 ? 11.927 8.504 -5.193 1.00 78.31 85 GLY A CA 1
ATOM 664 C C . GLY A 1 85 ? 11.614 7.392 -4.193 1.00 78.31 85 GLY A C 1
ATOM 665 O O . GLY A 1 85 ? 11.869 6.208 -4.424 1.00 78.31 85 GLY A O 1
ATOM 666 N N . VAL A 1 86 ? 10.992 7.783 -3.084 1.00 88.38 86 VAL A N 1
ATOM 667 C CA . VAL A 1 86 ? 10.439 6.874 -2.073 1.00 88.38 86 VAL A CA 1
ATOM 668 C C . VAL A 1 86 ? 8.928 7.040 -2.074 1.00 88.38 86 VAL A C 1
ATOM 670 O O . VAL A 1 86 ? 8.427 8.161 -1.986 1.00 88.38 86 VAL A O 1
ATOM 673 N N . TYR A 1 87 ? 8.202 5.926 -2.135 1.00 91.62 87 TYR A N 1
ATOM 674 C CA . TYR A 1 87 ? 6.743 5.910 -2.151 1.00 91.62 87 TYR A CA 1
ATOM 675 C C . TYR A 1 87 ? 6.188 4.968 -1.088 1.00 91.62 87 TYR A C 1
ATOM 677 O O . TYR A 1 87 ? 6.726 3.888 -0.837 1.00 91.62 87 TYR A O 1
ATOM 685 N N . PHE A 1 88 ? 5.059 5.358 -0.511 1.00 94.62 88 PHE A N 1
ATOM 686 C CA . PHE A 1 88 ? 4.292 4.593 0.454 1.00 94.62 88 PHE A CA 1
ATOM 687 C C . PHE A 1 88 ? 2.829 4.567 0.042 1.00 94.62 88 PHE A C 1
ATOM 689 O O . PHE A 1 88 ? 2.201 5.612 -0.121 1.00 94.62 88 PHE A O 1
ATOM 696 N N . VAL A 1 89 ? 2.266 3.371 -0.065 1.00 95.00 89 VAL A N 1
ATOM 697 C CA . VAL A 1 89 ? 0.829 3.170 -0.225 1.00 95.00 89 VAL A CA 1
ATOM 698 C C . VAL A 1 89 ? 0.267 2.727 1.115 1.00 95.00 89 VAL A C 1
ATOM 700 O O . VAL A 1 89 ? 0.606 1.650 1.597 1.00 95.00 89 VAL A O 1
ATOM 703 N N . LEU A 1 90 ? -0.582 3.554 1.719 1.00 96.44 90 LEU A N 1
ATOM 704 C CA . LEU A 1 90 ? -1.334 3.227 2.928 1.00 96.44 90 LEU A CA 1
ATOM 705 C C . LEU A 1 90 ? -2.768 2.879 2.534 1.00 96.44 90 LEU A C 1
ATOM 707 O O . LEU A 1 90 ? -3.460 3.691 1.916 1.00 96.44 90 LEU A O 1
ATOM 711 N N . ALA A 1 91 ? -3.211 1.684 2.911 1.00 96.44 91 ALA A N 1
ATOM 712 C CA . ALA A 1 91 ? -4.552 1.197 2.634 1.00 96.44 91 ALA A CA 1
ATOM 713 C C . ALA A 1 91 ? -5.216 0.670 3.907 1.00 96.44 91 ALA A C 1
ATOM 715 O O . ALA A 1 91 ? -4.555 0.077 4.764 1.00 96.44 91 ALA A O 1
ATOM 716 N N . GLY A 1 92 ? -6.530 0.842 4.021 1.00 96.88 92 GLY A N 1
ATOM 717 C CA . GLY A 1 92 ? -7.274 0.269 5.132 1.00 96.88 92 GLY A CA 1
ATOM 718 C C . GLY A 1 92 ? -8.782 0.391 5.022 1.00 96.88 92 GLY A C 1
ATOM 719 O O . GLY A 1 92 ? -9.310 1.076 4.145 1.00 96.88 92 GLY A O 1
ATOM 720 N N . TYR A 1 93 ? -9.454 -0.301 5.934 1.00 97.38 93 TYR A N 1
ATOM 721 C CA . TYR A 1 93 ? -10.900 -0.298 6.085 1.00 97.38 93 TYR A CA 1
ATOM 722 C C . TYR A 1 93 ? -11.305 0.499 7.332 1.00 97.38 93 TYR A C 1
ATOM 724 O O . TYR A 1 93 ? -10.777 0.273 8.423 1.00 97.38 93 TYR A O 1
ATOM 732 N N . SER A 1 94 ? -12.240 1.427 7.164 1.00 96.00 94 SER A N 1
ATOM 733 C CA . SER A 1 94 ? -12.848 2.223 8.217 1.00 96.00 94 SER A CA 1
ATOM 734 C C . SER A 1 94 ? -14.147 1.589 8.698 1.00 96.00 94 SER A C 1
ATOM 736 O O . SER A 1 94 ? -15.032 1.234 7.923 1.00 96.00 94 SER A O 1
ATOM 738 N N . PHE A 1 95 ? -14.284 1.517 10.021 1.00 93.94 95 PHE A N 1
ATOM 739 C CA . PHE A 1 95 ? -15.548 1.203 10.686 1.00 93.94 95 PHE A CA 1
ATOM 740 C C . PHE A 1 95 ? -16.371 2.452 11.030 1.00 93.94 95 PHE A C 1
ATOM 742 O O . PHE A 1 95 ? -17.519 2.327 11.462 1.00 93.94 95 PHE A O 1
ATOM 749 N N . ARG A 1 96 ? -15.787 3.647 10.875 1.00 93.19 96 ARG A N 1
ATOM 750 C CA . ARG A 1 96 ? -16.415 4.934 11.201 1.00 93.19 96 ARG A CA 1
ATOM 751 C C . ARG A 1 96 ? -17.141 5.514 9.990 1.00 93.19 96 ARG A C 1
ATOM 753 O O . ARG A 1 96 ? -18.286 5.936 10.130 1.00 93.19 96 ARG A O 1
ATOM 760 N N . ASP A 1 97 ? -16.516 5.485 8.816 1.00 90.50 97 ASP A N 1
ATOM 761 C CA . ASP A 1 97 ? -17.110 5.937 7.560 1.00 90.50 97 ASP A CA 1
ATOM 762 C C . ASP A 1 97 ? -17.752 4.762 6.816 1.00 90.50 97 ASP A C 1
ATOM 764 O O . ASP A 1 97 ? -17.098 3.993 6.119 1.00 90.50 97 ASP A O 1
ATOM 768 N N . ARG A 1 98 ? -19.070 4.611 6.966 1.00 88.25 98 ARG A N 1
ATOM 769 C CA . ARG A 1 98 ? -19.818 3.547 6.280 1.00 88.25 98 ARG A CA 1
ATOM 770 C C . ARG A 1 98 ? -20.102 3.853 4.810 1.00 88.25 98 ARG A C 1
ATOM 772 O O . ARG A 1 98 ? -20.448 2.932 4.075 1.00 88.25 98 ARG A O 1
ATOM 779 N N . HIS A 1 99 ? -19.994 5.112 4.386 1.00 91.12 99 HIS A N 1
ATOM 780 C CA . HIS A 1 99 ? -20.255 5.513 3.003 1.00 91.12 99 HIS A CA 1
ATOM 781 C C . HIS A 1 99 ? -19.015 5.331 2.131 1.00 91.12 99 HIS A C 1
ATOM 783 O O . HIS A 1 99 ? -19.134 4.921 0.977 1.00 91.12 99 HIS A O 1
ATOM 789 N N . GLN A 1 100 ? -17.834 5.568 2.699 1.00 90.25 100 GLN A N 1
ATOM 790 C CA . GLN A 1 100 ? -16.551 5.347 2.049 1.00 90.25 100 GLN A CA 1
ATOM 791 C C . GLN A 1 100 ? -15.596 4.570 2.972 1.00 90.25 100 GLN A C 1
ATOM 793 O O . GLN A 1 100 ? -14.585 5.106 3.418 1.00 90.25 100 GLN A O 1
ATOM 798 N N . PRO A 1 101 ? -15.873 3.279 3.242 1.00 95.00 101 PRO A N 1
ATOM 799 C CA . PRO A 1 101 ? -15.105 2.523 4.225 1.00 95.00 101 PRO A CA 1
ATOM 800 C C . PRO A 1 101 ? -13.702 2.150 3.740 1.00 95.00 101 PRO A C 1
ATOM 802 O O . PRO A 1 101 ? -12.837 1.851 4.551 1.00 95.00 101 PRO A O 1
ATOM 805 N N . TYR A 1 102 ? -13.435 2.144 2.434 1.00 94.94 102 TYR A N 1
ATOM 806 C CA . TYR A 1 102 ? -12.111 1.812 1.909 1.00 94.94 102 TYR A CA 1
ATOM 807 C C . TYR A 1 102 ? -11.289 3.074 1.676 1.00 94.94 102 TYR A C 1
ATOM 809 O O . TYR A 1 102 ? -11.675 3.953 0.902 1.00 94.94 102 TYR A O 1
ATOM 817 N N 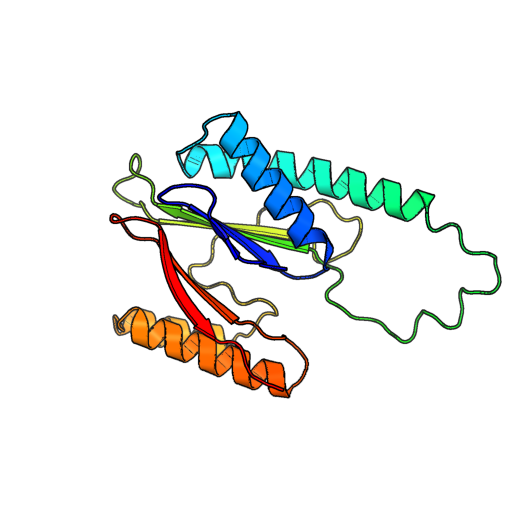. HIS A 1 103 ? -10.113 3.127 2.294 1.00 94.44 103 HIS A N 1
ATOM 818 C CA . HIS A 1 103 ? -9.171 4.223 2.137 1.00 94.44 103 HIS A CA 1
ATOM 819 C C . HIS A 1 103 ? -7.900 3.744 1.450 1.00 94.44 103 HIS A C 1
ATOM 821 O O . HIS A 1 103 ? -7.324 2.722 1.819 1.00 94.44 103 HIS A O 1
ATOM 827 N N . LEU A 1 104 ? -7.443 4.543 0.490 1.00 94.56 104 LEU A N 1
ATOM 828 C CA . LEU A 1 104 ? -6.169 4.386 -0.194 1.00 94.56 104 LEU A CA 1
ATOM 829 C C . LEU A 1 104 ? -5.481 5.753 -0.250 1.00 94.56 104 LEU A C 1
ATOM 831 O O . LEU A 1 104 ? -6.103 6.759 -0.616 1.00 94.56 104 LEU A O 1
ATOM 835 N N . ARG A 1 105 ? -4.221 5.815 0.177 1.00 94.81 105 ARG A N 1
ATOM 836 C CA . ARG A 1 105 ? -3.391 7.024 0.172 1.00 94.81 105 ARG A CA 1
ATOM 837 C C . ARG A 1 105 ? -2.012 6.698 -0.370 1.00 94.81 105 ARG A C 1
ATOM 839 O O . ARG A 1 105 ? -1.426 5.686 0.001 1.00 94.81 105 ARG A O 1
ATOM 846 N N . LEU A 1 106 ? -1.507 7.584 -1.219 1.00 94.25 106 LEU A N 1
ATOM 847 C CA . LEU A 1 106 ? -0.148 7.541 -1.733 1.00 94.25 106 LEU A CA 1
ATOM 848 C C . LEU A 1 106 ? 0.634 8.702 -1.127 1.00 94.25 106 LEU 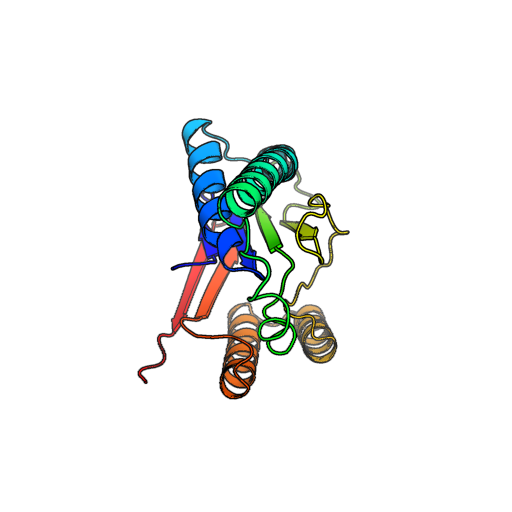A C 1
ATOM 850 O O . LEU A 1 106 ? 0.241 9.859 -1.269 1.00 94.25 106 LEU A O 1
ATOM 854 N N . PHE A 1 107 ? 1.744 8.387 -0.477 1.00 94.06 107 PHE A N 1
ATOM 855 C CA . PHE A 1 107 ? 2.734 9.357 -0.037 1.00 94.06 107 PHE A CA 1
ATOM 856 C C . PHE A 1 107 ? 4.014 9.125 -0.822 1.00 94.06 107 PHE A C 1
ATOM 858 O O . PHE A 1 107 ? 4.402 7.978 -1.018 1.00 94.06 107 PHE A O 1
ATOM 865 N N . GLY A 1 108 ? 4.688 10.177 -1.263 1.00 91.38 108 GLY A N 1
ATOM 866 C CA . GLY A 1 108 ? 5.970 9.993 -1.927 1.00 91.38 108 GLY A CA 1
ATOM 867 C C . GLY A 1 108 ? 6.625 11.277 -2.387 1.00 91.38 108 GLY A C 1
ATOM 868 O O . GLY A 1 108 ? 6.015 12.349 -2.355 1.00 91.38 108 GLY A O 1
ATOM 869 N N . CYS A 1 109 ? 7.866 11.138 -2.826 1.00 88.31 109 CYS A N 1
ATOM 870 C CA . CYS A 1 109 ? 8.614 12.143 -3.563 1.00 88.31 109 CYS A CA 1
ATOM 871 C C . CYS A 1 109 ? 9.300 11.46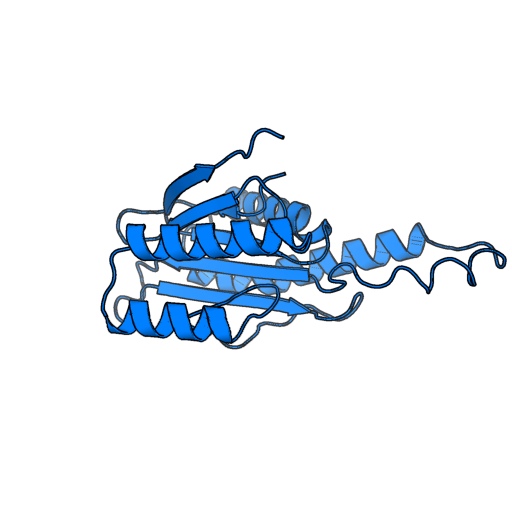3 -4.747 1.00 88.31 109 CYS A C 1
ATOM 873 O O . CYS A 1 109 ? 9.723 10.314 -4.630 1.00 88.31 109 CYS A O 1
ATOM 875 N N . ASP A 1 110 ? 9.414 12.175 -5.862 1.00 80.94 110 ASP A N 1
ATOM 876 C CA . ASP A 1 110 ? 10.003 11.621 -7.086 1.00 80.94 110 ASP A CA 1
ATOM 877 C C . ASP A 1 110 ? 11.534 11.765 -7.089 1.00 80.94 110 ASP A C 1
ATOM 879 O O . ASP A 1 110 ? 12.232 10.987 -7.733 1.00 80.94 110 ASP A O 1
ATOM 883 N N . GLU A 1 111 ? 12.051 12.729 -6.320 1.00 79.56 111 GLU A N 1
ATOM 884 C CA . GLU A 1 111 ? 13.468 13.082 -6.241 1.00 79.56 111 GLU A CA 1
ATOM 885 C C . GLU A 1 111 ? 14.007 12.944 -4.813 1.00 79.56 111 GLU A C 1
ATOM 887 O O . GLU A 1 111 ? 13.330 13.258 -3.824 1.00 79.56 111 GLU A O 1
ATOM 892 N N . GLU A 1 112 ? 15.260 12.501 -4.703 1.00 73.38 112 GLU A N 1
ATOM 893 C CA . GLU A 1 112 ? 15.944 12.398 -3.420 1.00 73.38 112 GLU A CA 1
ATOM 894 C C . GLU A 1 112 ? 16.115 13.786 -2.775 1.00 73.38 112 GLU A C 1
ATOM 896 O O . GLU A 1 112 ? 16.466 14.766 -3.428 1.00 73.38 112 GLU A O 1
ATOM 901 N N . GLY A 1 113 ? 15.861 13.886 -1.469 1.00 74.19 113 GLY A N 1
ATOM 902 C CA . GLY A 1 113 ? 15.970 15.141 -0.721 1.00 74.19 113 GLY A CA 1
ATOM 903 C C . GLY A 1 113 ? 14.762 16.077 -0.829 1.00 74.19 113 GLY A C 1
ATOM 904 O O . GLY A 1 113 ? 14.690 17.041 -0.064 1.00 74.19 113 GLY A O 1
ATOM 905 N N . MET A 1 114 ? 13.785 15.782 -1.691 1.00 82.81 114 MET A N 1
ATOM 906 C CA . MET A 1 114 ? 12.507 16.497 -1.714 1.00 82.81 114 MET A CA 1
ATOM 907 C C . MET A 1 114 ? 11.581 16.041 -0.578 1.00 82.81 114 MET A C 1
ATOM 909 O O . MET A 1 114 ? 11.551 14.858 -0.248 1.00 82.81 114 MET A O 1
ATOM 913 N N . PRO A 1 115 ? 10.775 16.938 0.019 1.00 84.81 115 PRO A N 1
ATOM 914 C CA . PRO A 1 115 ? 9.835 16.545 1.062 1.00 84.81 115 PRO A CA 1
ATOM 915 C C . PRO A 1 115 ? 8.791 15.563 0.518 1.00 84.81 115 PRO A C 1
ATOM 917 O O . PRO A 1 115 ? 8.277 15.747 -0.589 1.00 84.81 115 PRO A O 1
ATOM 920 N N . LEU A 1 116 ? 8.435 14.559 1.324 1.00 91.44 116 LEU A N 1
ATOM 921 C CA . LEU A 1 116 ? 7.326 13.659 1.015 1.00 91.44 116 LEU A CA 1
ATOM 922 C C . LEU A 1 116 ? 6.019 14.448 0.914 1.00 91.44 116 LEU A C 1
ATOM 924 O O . LEU A 1 116 ? 5.740 15.339 1.719 1.00 91.44 116 LEU A O 1
ATOM 928 N N . ARG A 1 117 ? 5.194 14.097 -0.070 1.00 93.00 117 ARG A N 1
ATOM 929 C CA . ARG A 1 117 ? 3.884 14.715 -0.292 1.00 93.00 117 ARG A CA 1
ATOM 930 C C . ARG A 1 117 ? 2.799 13.657 -0.308 1.00 93.00 117 ARG A C 1
ATOM 932 O O . ARG A 1 117 ? 3.043 12.517 -0.696 1.00 93.00 117 ARG A O 1
ATOM 939 N N . SER A 1 118 ? 1.591 14.048 0.089 1.00 93.12 118 SER A N 1
ATOM 940 C CA . SER A 1 118 ? 0.402 13.258 -0.222 1.00 93.12 118 SER A CA 1
ATOM 941 C C . SER A 1 118 ? 0.026 13.497 -1.676 1.00 93.12 118 SER A C 1
ATOM 943 O O . SER A 1 118 ? -0.120 14.641 -2.102 1.00 93.12 118 SER A O 1
ATOM 945 N N . HIS A 1 119 ? -0.186 12.416 -2.408 1.00 88.69 119 HIS A N 1
ATOM 946 C CA . HIS A 1 119 ? -0.719 12.447 -3.761 1.00 88.69 119 HIS A CA 1
ATOM 947 C C . HIS A 1 119 ? -2.237 12.228 -3.729 1.00 88.69 119 HIS A C 1
ATOM 949 O O . HIS A 1 119 ? -2.745 11.613 -2.780 1.00 88.69 119 HIS A O 1
ATOM 955 N N . PRO A 1 120 ? -2.983 12.735 -4.727 1.00 82.38 120 PRO A N 1
ATOM 956 C CA . PRO A 1 120 ? -4.417 12.502 -4.822 1.00 82.38 120 PRO A CA 1
ATOM 957 C C . PRO A 1 120 ? -4.749 11.003 -4.800 1.00 82.38 120 PRO A C 1
ATOM 959 O O . PRO A 1 120 ? -4.015 10.204 -5.389 1.00 82.38 120 PRO A O 1
ATOM 962 N N . PRO A 1 121 ? -5.849 10.597 -4.142 1.00 75.00 121 PRO A N 1
ATOM 963 C CA . PRO A 1 121 ? -6.264 9.204 -4.146 1.00 75.00 121 PRO A CA 1
ATOM 964 C C . PRO A 1 121 ? -6.680 8.792 -5.564 1.00 75.00 121 PRO A C 1
ATOM 966 O O . PRO A 1 121 ? -7.582 9.384 -6.151 1.00 75.00 121 PRO A O 1
ATOM 969 N N . SER A 1 122 ? -6.034 7.755 -6.091 1.00 83.19 122 SER A N 1
ATOM 970 C CA . SER A 1 122 ? -6.477 7.021 -7.278 1.00 83.19 122 SER A CA 1
ATOM 971 C C . SER A 1 122 ? -6.997 5.655 -6.831 1.00 83.19 122 SER A C 1
ATOM 973 O O . SER A 1 122 ? -6.382 5.067 -5.940 1.00 83.19 122 SER A O 1
ATOM 975 N N . PRO A 1 123 ? -8.081 5.116 -7.420 1.00 85.75 123 PRO A N 1
ATOM 976 C CA . PRO A 1 123 ? -8.549 3.764 -7.108 1.00 85.75 123 PRO A CA 1
ATOM 977 C C . PRO A 1 123 ? -7.531 2.684 -7.502 1.00 85.75 123 PRO A C 1
ATOM 979 O O . PRO A 1 123 ? -7.572 1.579 -6.967 1.00 85.75 123 PRO A O 1
ATOM 982 N N . ILE A 1 124 ? -6.615 3.003 -8.422 1.00 91.88 124 ILE A N 1
ATOM 983 C CA . ILE A 1 124 ? -5.574 2.099 -8.910 1.00 91.88 124 ILE A CA 1
ATOM 984 C C . ILE A 1 124 ? -4.229 2.819 -8.834 1.00 91.88 124 ILE A C 1
ATOM 986 O O . ILE A 1 124 ? -4.077 3.933 -9.339 1.00 91.88 124 ILE A O 1
ATOM 990 N N . ILE A 1 125 ? -3.248 2.175 -8.205 1.00 90.50 125 ILE A N 1
ATOM 991 C CA . ILE A 1 125 ? -1.872 2.665 -8.099 1.00 90.50 125 ILE A CA 1
ATOM 992 C C . ILE A 1 125 ? -0.946 1.555 -8.592 1.00 90.50 125 ILE A C 1
ATOM 994 O O . ILE A 1 125 ? -1.003 0.433 -8.092 1.00 90.50 125 ILE A O 1
ATOM 998 N N . VAL A 1 126 ? -0.082 1.878 -9.554 1.00 89.88 126 VAL A N 1
ATOM 999 C CA . VAL A 1 126 ? 0.954 0.976 -10.074 1.00 89.88 126 VAL A CA 1
ATOM 1000 C C . VAL A 1 126 ? 2.300 1.687 -9.963 1.00 89.88 126 VAL A C 1
ATOM 1002 O O . VAL A 1 126 ? 2.407 2.850 -10.347 1.00 89.88 126 VAL A O 1
ATOM 1005 N N . ILE A 1 127 ? 3.311 1.017 -9.401 1.00 85.12 127 ILE A N 1
ATOM 1006 C CA . ILE A 1 127 ? 4.654 1.581 -9.193 1.00 85.12 127 ILE A CA 1
ATOM 1007 C C . ILE A 1 127 ? 5.711 0.549 -9.638 1.00 85.12 127 ILE A C 1
ATOM 1009 O O . ILE A 1 127 ? 5.738 -0.534 -9.048 1.00 85.12 127 ILE A O 1
ATOM 1013 N N . PRO A 1 128 ? 6.588 0.864 -10.619 1.00 79.25 128 PRO A N 1
ATOM 1014 C CA . PRO A 1 128 ? 6.569 2.051 -11.490 1.00 79.25 128 PRO A CA 1
ATOM 1015 C C . PRO A 1 128 ? 5.263 2.190 -12.287 1.00 79.25 128 PRO A C 1
ATOM 1017 O O . PRO A 1 128 ? 4.569 1.203 -12.533 1.00 79.25 128 PRO A O 1
ATOM 1020 N N . ARG A 1 129 ? 4.905 3.419 -12.678 1.00 85.75 129 ARG A N 1
ATOM 1021 C CA . ARG A 1 129 ? 3.611 3.700 -13.317 1.00 85.75 129 ARG A CA 1
ATOM 1022 C C . ARG A 1 129 ? 3.448 2.935 -14.631 1.00 85.75 129 ARG A C 1
ATOM 1024 O O . ARG A 1 129 ? 4.323 2.974 -15.491 1.00 85.75 129 ARG A O 1
ATOM 1031 N N . SER A 1 130 ? 2.287 2.309 -14.830 1.00 90.81 130 SER A N 1
ATOM 1032 C CA . SER A 1 130 ? 1.964 1.588 -16.063 1.00 90.81 130 SER A CA 1
ATOM 1033 C C . SER A 1 130 ? 0.513 1.821 -16.479 1.00 90.81 130 SER A C 1
ATOM 1035 O O . SER A 1 130 ? -0.401 1.143 -16.013 1.00 90.81 130 SER A O 1
ATOM 1037 N N . LEU A 1 131 ? 0.299 2.752 -17.416 1.00 92.00 131 LEU A N 1
ATOM 1038 C CA . LEU A 1 131 ? -1.038 3.103 -17.920 1.00 92.00 131 LEU A CA 1
ATOM 1039 C C . LEU A 1 131 ? -1.787 1.909 -18.526 1.00 92.00 131 LEU A C 1
ATOM 1041 O O . LEU A 1 131 ? -3.012 1.836 -18.449 1.00 92.00 131 LEU A O 1
ATOM 1045 N N . SER A 1 132 ? -1.067 0.982 -19.162 1.00 93.94 132 SER A N 1
ATOM 1046 C CA . SER A 1 132 ? -1.675 -0.219 -19.738 1.00 93.94 132 SER A CA 1
ATOM 1047 C C . SER A 1 132 ? -2.201 -1.153 -18.651 1.00 93.94 132 SER A C 1
ATOM 1049 O O . SER A 1 132 ? -3.288 -1.704 -18.805 1.00 93.94 132 SER A O 1
ATOM 1051 N N . MET A 1 133 ? -1.473 -1.297 -17.542 1.00 95.00 133 MET A N 1
ATOM 1052 C CA . MET A 1 133 ? -1.925 -2.081 -16.397 1.00 95.00 133 MET A CA 1
ATOM 1053 C C . MET A 1 133 ? -3.075 -1.393 -15.656 1.00 95.00 133 MET A C 1
ATOM 1055 O O . MET A 1 133 ? -4.067 -2.048 -15.350 1.00 95.00 133 MET A O 1
ATOM 1059 N N . GLU A 1 134 ? -2.988 -0.077 -15.441 1.00 95.06 134 GLU A N 1
ATOM 1060 C CA . GLU A 1 134 ? -4.063 0.723 -14.836 1.00 95.06 134 GLU A CA 1
ATOM 1061 C C . GLU A 1 134 ? -5.382 0.550 -15.603 1.00 95.06 134 GLU A C 1
ATOM 1063 O O . GLU A 1 134 ? -6.398 0.202 -15.009 1.00 95.06 134 GLU A O 1
ATOM 1068 N N . LYS A 1 135 ? -5.356 0.689 -16.937 1.00 94.62 135 LYS A N 1
ATOM 1069 C CA . LYS A 1 135 ? -6.542 0.487 -17.788 1.00 94.62 135 LYS A CA 1
ATOM 1070 C C . LYS A 1 135 ? -7.091 -0.938 -17.721 1.00 94.62 135 LYS A C 1
ATOM 1072 O O . LYS A 1 135 ? -8.303 -1.119 -17.714 1.00 94.62 135 LYS A O 1
ATOM 1077 N N . ARG A 1 136 ? -6.223 -1.956 -17.695 1.00 95.75 136 ARG A N 1
ATOM 1078 C CA . ARG A 1 136 ? -6.656 -3.360 -17.586 1.00 95.75 136 ARG A CA 1
ATOM 1079 C C . ARG A 1 136 ? -7.353 -3.625 -16.254 1.00 95.75 136 ARG A C 1
ATOM 1081 O O . ARG A 1 136 ? -8.405 -4.250 -16.251 1.00 95.75 136 ARG A O 1
ATOM 1088 N N . LEU A 1 137 ? -6.794 -3.126 -15.153 1.00 95.62 137 LEU A N 1
ATOM 1089 C CA . LEU A 1 137 ? -7.409 -3.242 -13.831 1.00 95.62 137 LEU A CA 1
ATOM 1090 C C . LEU A 1 137 ? -8.749 -2.505 -13.767 1.00 95.62 137 LEU A C 1
ATOM 1092 O O . LEU A 1 137 ? -9.702 -3.050 -13.224 1.00 95.62 137 LEU A O 1
ATOM 1096 N N . ASP A 1 138 ? -8.846 -1.317 -14.366 1.00 95.12 138 ASP A N 1
ATOM 1097 C CA . ASP A 1 138 ? -10.098 -0.556 -14.419 1.00 95.12 138 ASP A CA 1
ATOM 1098 C C . ASP A 1 138 ? -11.210 -1.329 -15.148 1.00 95.12 138 ASP A C 1
ATOM 1100 O O . ASP A 1 138 ? -12.323 -1.448 -14.637 1.00 95.12 138 ASP A O 1
ATOM 1104 N N . VAL A 1 139 ? -10.892 -1.954 -16.288 1.00 95.81 139 VAL A N 1
ATOM 1105 C CA . VAL A 1 139 ? -11.837 -2.812 -17.025 1.00 95.81 139 VAL A CA 1
ATOM 1106 C C . VAL A 1 139 ? -12.321 -3.988 -16.171 1.00 95.81 139 VAL A C 1
ATOM 1108 O O . VAL A 1 139 ? -13.521 -4.263 -16.134 1.00 95.81 139 VAL A O 1
ATOM 1111 N N . GLU A 1 140 ? -11.424 -4.675 -15.464 1.00 95.69 140 GLU A N 1
ATOM 1112 C CA . GLU A 1 140 ? -11.799 -5.810 -14.609 1.00 95.69 140 GLU A CA 1
ATOM 1113 C C . GLU A 1 140 ? -12.612 -5.374 -13.376 1.00 95.69 140 GLU A C 1
ATOM 1115 O O . GLU A 1 140 ? -13.573 -6.045 -12.992 1.00 95.69 140 GLU A O 1
ATOM 1120 N N . ILE A 1 141 ? -12.312 -4.205 -12.801 1.00 92.75 141 ILE A N 1
ATOM 1121 C CA . ILE A 1 141 ? -13.102 -3.607 -11.714 1.00 92.75 141 ILE A CA 1
ATOM 1122 C C . ILE A 1 141 ? -14.519 -3.273 -12.194 1.00 92.75 141 ILE A C 1
ATOM 1124 O O . ILE A 1 141 ? -15.491 -3.618 -11.520 1.00 92.75 141 ILE A O 1
ATOM 1128 N N . GLN A 1 142 ? -14.665 -2.659 -13.372 1.00 94.44 142 GLN A N 1
ATOM 1129 C CA . GLN A 1 142 ? -15.976 -2.350 -13.961 1.00 94.44 142 GLN A CA 1
ATOM 1130 C C . GLN A 1 142 ? -16.799 -3.616 -14.236 1.00 94.44 142 GLN A C 1
ATOM 1132 O O . GLN A 1 142 ? -18.022 -3.609 -14.090 1.00 94.44 142 GLN A O 1
ATOM 1137 N N . ARG A 1 143 ? -16.128 -4.723 -14.572 1.00 95.50 143 ARG A N 1
ATOM 1138 C CA . ARG A 1 143 ? -16.733 -6.053 -14.746 1.00 95.50 143 ARG A CA 1
ATOM 1139 C C . ARG A 1 143 ? -17.036 -6.778 -13.438 1.00 95.50 143 ARG A C 1
ATOM 1141 O O . ARG A 1 143 ? -17.649 -7.840 -13.481 1.00 95.50 143 ARG A O 1
ATOM 1148 N N . ARG A 1 144 ? -16.659 -6.206 -12.290 1.00 93.75 144 ARG A N 1
ATOM 1149 C CA . ARG A 1 144 ? -16.797 -6.818 -10.960 1.00 93.75 144 ARG A CA 1
ATOM 1150 C C . ARG A 1 144 ? -16.084 -8.173 -10.870 1.00 93.75 144 ARG A C 1
ATOM 1152 O O . ARG A 1 144 ? -16.630 -9.113 -10.294 1.00 93.75 144 ARG A O 1
ATOM 1159 N N . ALA A 1 145 ? -14.886 -8.262 -11.451 1.00 93.81 145 ALA A N 1
ATOM 1160 C CA . ALA A 1 145 ? -14.040 -9.450 -11.366 1.00 93.81 145 ALA A CA 1
ATOM 1161 C C . ALA A 1 145 ? -13.790 -9.864 -9.905 1.00 93.81 145 ALA A C 1
ATOM 1163 O O . ALA A 1 145 ? -13.779 -9.024 -8.995 1.00 93.81 145 ALA A O 1
ATOM 1164 N N . ALA A 1 146 ? -13.579 -11.161 -9.672 1.00 92.88 146 ALA A N 1
ATOM 1165 C CA . ALA A 1 146 ? -13.267 -11.650 -8.338 1.00 92.88 146 ALA A CA 1
ATOM 1166 C C . ALA A 1 146 ? -11.874 -11.168 -7.893 1.00 92.88 146 ALA A C 1
ATOM 1168 O O . ALA A 1 146 ? -10.987 -10.915 -8.710 1.00 92.88 146 ALA A O 1
ATOM 1169 N N . LEU A 1 147 ? -11.654 -11.076 -6.575 1.00 90.88 147 LEU A N 1
ATOM 1170 C CA . LEU A 1 147 ? -10.341 -10.700 -6.031 1.00 90.88 147 LEU A CA 1
ATOM 1171 C C . LEU A 1 147 ? -9.232 -11.659 -6.485 1.00 90.88 147 LEU A C 1
ATOM 1173 O O . LEU A 1 147 ? -8.110 -11.214 -6.718 1.00 90.88 147 LEU A O 1
ATOM 1177 N N . ASP A 1 148 ? -9.546 -12.945 -6.646 1.00 90.19 148 ASP A N 1
ATOM 1178 C CA . ASP A 1 148 ? -8.593 -13.951 -7.117 1.00 90.19 148 ASP A CA 1
ATOM 1179 C C . ASP A 1 148 ? -8.160 -13.681 -8.571 1.00 90.19 148 ASP A C 1
ATOM 1181 O O . ASP A 1 148 ? -6.964 -13.740 -8.874 1.00 90.19 148 ASP A O 1
ATOM 1185 N N . ASP A 1 149 ? -9.086 -13.266 -9.441 1.00 91.62 149 ASP A N 1
ATOM 1186 C CA . ASP A 1 149 ? -8.787 -12.888 -10.830 1.00 91.62 149 ASP A CA 1
ATOM 1187 C C . ASP A 1 149 ? -7.905 -11.634 -10.887 1.00 91.62 149 ASP A C 1
ATOM 1189 O O . ASP A 1 149 ? -6.877 -11.610 -11.572 1.00 91.62 149 ASP A O 1
ATOM 1193 N N . LEU A 1 150 ? -8.253 -10.606 -10.103 1.00 93.38 150 LEU A N 1
ATOM 1194 C CA . LEU A 1 150 ? -7.454 -9.382 -9.983 1.00 93.38 150 LEU A CA 1
ATOM 1195 C C . LEU A 1 150 ? -6.052 -9.682 -9.440 1.00 93.38 150 LEU A C 1
ATOM 1197 O O . LEU A 1 150 ? -5.062 -9.137 -9.933 1.00 93.38 150 LEU A O 1
ATOM 1201 N N . SER A 1 151 ? -5.948 -10.574 -8.451 1.00 92.50 151 SER A N 1
ATOM 1202 C CA . SER A 1 151 ? -4.664 -10.979 -7.876 1.00 92.50 151 SER A CA 1
ATOM 1203 C C . SER A 1 151 ? -3.780 -11.687 -8.904 1.00 92.50 151 SER A C 1
ATOM 1205 O O . SER A 1 151 ? -2.600 -11.358 -9.034 1.00 92.50 151 SER A O 1
ATOM 1207 N N . SER A 1 152 ? -4.364 -12.580 -9.703 1.00 92.06 152 SER A N 1
ATOM 1208 C CA . SER A 1 152 ? -3.673 -13.330 -10.752 1.00 92.06 152 SER A CA 1
ATOM 1209 C C . SER A 1 152 ? -3.217 -12.419 -11.892 1.00 92.06 152 SER A C 1
ATOM 1211 O O . SER A 1 152 ? -2.102 -12.565 -12.403 1.00 92.06 152 SER A O 1
ATOM 1213 N N . LEU A 1 153 ? -4.032 -11.423 -12.251 1.00 93.94 153 LEU A N 1
ATOM 1214 C CA . LEU A 1 153 ? -3.670 -10.373 -13.202 1.00 93.94 153 LEU A CA 1
ATOM 1215 C C . LEU A 1 153 ? -2.466 -9.552 -12.704 1.00 93.94 153 LEU A C 1
ATOM 1217 O O . LEU A 1 153 ? -1.499 -9.370 -13.449 1.00 93.94 153 LEU A O 1
ATOM 1221 N N . CYS A 1 154 ? -2.489 -9.101 -11.446 1.00 93.44 154 CYS A N 1
ATOM 1222 C CA . CYS A 1 154 ? -1.382 -8.371 -10.820 1.00 93.44 154 CYS A CA 1
ATOM 1223 C C . CYS A 1 154 ? -0.094 -9.202 -10.756 1.00 93.44 154 CYS A C 1
ATOM 1225 O O . CYS A 1 154 ? 0.970 -8.709 -11.128 1.00 93.44 154 CYS A O 1
ATOM 1227 N N . LEU A 1 155 ? -0.176 -10.469 -10.344 1.00 92.06 155 LEU A N 1
ATOM 1228 C CA . LEU A 1 155 ? 0.979 -11.368 -10.280 1.00 92.06 155 LEU A CA 1
ATOM 1229 C C . LEU A 1 155 ? 1.578 -11.630 -11.661 1.00 92.06 155 LEU A C 1
ATOM 1231 O O . LEU A 1 155 ? 2.792 -11.552 -11.829 1.00 92.06 155 LEU A O 1
ATOM 1235 N N . SER A 1 156 ? 0.739 -11.878 -12.666 1.00 92.00 156 SER A N 1
ATOM 1236 C CA . SER A 1 156 ? 1.195 -12.076 -14.047 1.00 92.00 156 SER A CA 1
ATOM 1237 C C . SER A 1 156 ? 1.922 -10.842 -14.584 1.00 92.00 156 SER A C 1
ATOM 1239 O O . SER A 1 156 ? 2.937 -10.959 -15.271 1.00 92.00 156 SER A O 1
ATOM 1241 N N . PHE A 1 157 ? 1.435 -9.646 -14.242 1.00 93.06 157 PHE A N 1
ATOM 1242 C CA . PHE A 1 157 ? 2.102 -8.393 -14.581 1.00 93.06 157 PHE A CA 1
ATOM 1243 C C . PHE A 1 157 ? 3.464 -8.254 -13.886 1.00 93.06 157 PHE A C 1
ATOM 1245 O O . PHE A 1 157 ? 4.450 -7.951 -14.558 1.00 93.06 157 PHE A O 1
ATOM 1252 N N . LEU A 1 158 ? 3.544 -8.525 -12.578 1.00 91.44 158 LEU A N 1
ATOM 1253 C CA . LEU A 1 158 ? 4.800 -8.475 -11.821 1.00 91.44 158 LEU A CA 1
ATOM 1254 C C . LEU A 1 158 ? 5.828 -9.493 -12.335 1.00 91.44 158 LEU A C 1
ATOM 1256 O O . LEU A 1 158 ? 6.993 -9.145 -12.493 1.00 91.44 158 LEU A O 1
ATOM 1260 N N . LYS A 1 159 ? 5.400 -10.716 -12.673 1.00 90.56 159 LYS A N 1
ATOM 1261 C CA . LYS A 1 159 ? 6.258 -11.746 -13.285 1.00 90.56 159 LYS A CA 1
ATOM 1262 C C . LYS A 1 159 ? 6.855 -11.268 -14.604 1.00 90.56 159 LYS A C 1
ATOM 1264 O O . LYS A 1 159 ? 8.059 -11.383 -14.805 1.00 90.56 159 LYS A O 1
ATOM 1269 N N . LYS A 1 160 ? 6.032 -10.679 -15.478 1.00 90.75 160 LYS A N 1
ATOM 1270 C CA . LYS A 1 160 ? 6.511 -10.124 -16.749 1.00 90.75 160 LYS A CA 1
ATOM 1271 C C . LYS A 1 160 ? 7.542 -9.014 -16.527 1.00 90.75 160 LYS A C 1
ATOM 1273 O O . LYS A 1 160 ? 8.604 -9.051 -17.130 1.00 90.75 160 LYS A O 1
ATOM 1278 N N . ARG A 1 161 ? 7.251 -8.074 -15.626 1.00 88.38 161 ARG A N 1
ATOM 1279 C CA . ARG A 1 161 ? 8.165 -6.975 -15.269 1.00 88.38 161 ARG A CA 1
ATOM 1280 C C . ARG A 1 161 ? 9.459 -7.466 -14.628 1.00 88.38 161 ARG A C 1
ATOM 1282 O O . ARG A 1 161 ? 10.487 -6.816 -14.742 1.00 88.38 161 ARG A O 1
ATOM 1289 N N . SER A 1 162 ? 9.412 -8.615 -13.963 1.00 88.94 162 SER A N 1
ATOM 1290 C CA . SER A 1 162 ? 10.597 -9.230 -13.380 1.00 88.94 162 SER A CA 1
ATOM 1291 C C . SER A 1 162 ? 11.515 -9.867 -14.410 1.00 88.94 162 SER A C 1
ATOM 1293 O O . SER A 1 162 ? 12.727 -9.773 -14.261 1.00 88.94 162 SER A O 1
ATOM 1295 N N . ALA A 1 163 ? 10.961 -10.424 -15.491 1.00 87.81 163 ALA A N 1
ATOM 1296 C CA . ALA A 1 163 ? 11.755 -10.856 -16.642 1.00 87.81 163 ALA A CA 1
ATOM 1297 C C . ALA A 1 163 ? 12.432 -9.678 -17.374 1.00 87.81 163 ALA A C 1
ATOM 1299 O O . ALA A 1 163 ? 13.414 -9.880 -18.076 1.00 87.81 163 ALA A O 1
ATOM 1300 N N . GLU A 1 164 ? 11.910 -8.462 -17.194 1.00 86.56 164 GLU A N 1
ATOM 1301 C CA . GLU A 1 164 ? 12.471 -7.198 -17.694 1.00 86.56 164 GLU A CA 1
ATOM 1302 C C . GLU A 1 164 ? 13.404 -6.524 -16.656 1.00 86.56 164 GLU A C 1
ATOM 1304 O O . GLU A 1 164 ? 13.797 -5.378 -16.842 1.00 86.56 164 GLU A O 1
ATOM 1309 N N . GLU A 1 165 ? 13.737 -7.209 -15.551 1.00 81.81 165 GLU A N 1
ATOM 1310 C CA . GLU A 1 165 ? 14.592 -6.735 -14.442 1.00 81.81 165 GLU A CA 1
ATOM 1311 C C . GLU A 1 165 ? 14.105 -5.464 -13.709 1.00 81.81 165 GLU A C 1
ATOM 1313 O O . GLU A 1 165 ? 14.811 -4.904 -12.872 1.00 81.81 165 GLU A O 1
ATOM 1318 N N . GLU A 1 166 ? 12.860 -5.031 -13.931 1.00 77.19 166 GLU A N 1
ATOM 1319 C CA . GLU A 1 166 ? 12.311 -3.824 -13.295 1.00 77.19 166 GLU A CA 1
ATOM 1320 C C . GLU A 1 166 ? 11.831 -4.059 -11.850 1.00 77.19 166 GLU A C 1
ATOM 1322 O O . GLU A 1 166 ? 11.832 -3.152 -11.013 1.00 77.19 166 GLU A O 1
ATOM 1327 N N . VAL A 1 167 ? 11.368 -5.276 -11.549 1.00 81.44 167 VAL A N 1
ATOM 1328 C CA . VAL A 1 167 ? 10.893 -5.694 -10.219 1.00 81.44 167 VAL A CA 1
ATOM 1329 C C . VAL A 1 167 ? 11.405 -7.096 -9.893 1.00 81.44 167 VAL A C 1
ATOM 1331 O O . VAL A 1 167 ? 11.679 -7.890 -10.784 1.00 81.44 167 VAL A O 1
ATOM 1334 N N . GLY A 1 168 ? 11.524 -7.437 -8.610 1.00 81.94 168 GLY A N 1
ATOM 1335 C CA . GLY A 1 168 ? 12.063 -8.733 -8.184 1.00 81.94 168 GLY A CA 1
ATOM 1336 C C . GLY A 1 168 ? 11.135 -9.495 -7.233 1.00 81.94 168 GLY A C 1
ATOM 1337 O O . GLY A 1 168 ? 10.402 -8.855 -6.472 1.00 81.94 168 GLY A O 1
ATOM 1338 N N . PRO A 1 169 ? 11.175 -10.841 -7.240 1.00 85.00 169 PRO A N 1
ATOM 1339 C CA . PRO A 1 169 ? 10.490 -11.674 -6.254 1.00 85.00 169 PRO A CA 1
ATOM 1340 C C . PRO A 1 169 ? 11.131 -11.551 -4.850 1.00 85.00 169 PRO A C 1
ATOM 1342 O O . PRO A 1 169 ? 12.256 -11.059 -4.720 1.00 85.00 169 PRO A O 1
ATOM 1345 N N . PRO A 1 170 ? 10.458 -12.024 -3.780 1.00 88.12 170 PRO A N 1
ATOM 1346 C CA . PRO A 1 170 ? 9.128 -12.642 -3.777 1.00 88.12 170 PRO A CA 1
ATOM 1347 C C . PRO A 1 170 ? 8.003 -11.628 -4.007 1.00 88.12 170 PRO A C 1
ATOM 1349 O O . PRO A 1 170 ? 8.065 -10.488 -3.538 1.00 88.12 170 PRO A O 1
ATOM 1352 N N . PHE A 1 171 ? 6.942 -12.065 -4.689 1.00 89.25 171 PHE A N 1
ATOM 1353 C CA . PHE A 1 171 ? 5.738 -11.254 -4.865 1.00 89.25 171 PHE A CA 1
ATOM 1354 C C . PHE A 1 171 ? 4.757 -11.508 -3.725 1.00 89.25 171 PHE A C 1
ATOM 1356 O O . PHE A 1 171 ? 4.521 -12.645 -3.310 1.00 89.25 171 PHE A O 1
ATOM 1363 N N . HIS A 1 172 ? 4.180 -10.423 -3.216 1.00 90.12 172 HIS A N 1
ATOM 1364 C CA . HIS A 1 172 ? 3.248 -10.454 -2.099 1.00 90.12 172 HIS A CA 1
ATOM 1365 C C . HIS A 1 172 ? 1.916 -9.855 -2.520 1.00 90.12 172 HIS A C 1
ATOM 1367 O O . HIS A 1 172 ? 1.879 -8.737 -3.034 1.00 90.12 172 HIS A O 1
ATOM 1373 N N . VAL A 1 173 ? 0.830 -10.570 -2.233 1.00 92.81 173 VAL A N 1
ATOM 1374 C CA . VAL A 1 173 ? -0.529 -10.075 -2.453 1.00 92.81 173 VAL A CA 1
ATOM 1375 C C . VAL A 1 173 ? -1.335 -10.202 -1.172 1.00 92.81 173 VAL A C 1
ATOM 1377 O O . VAL A 1 173 ? -1.326 -11.241 -0.509 1.00 92.81 173 VAL A O 1
ATOM 1380 N N . ALA A 1 174 ? -2.054 -9.139 -0.836 1.00 94.38 174 ALA A N 1
ATOM 1381 C CA . ALA A 1 174 ? -2.995 -9.127 0.268 1.00 94.38 174 ALA A CA 1
ATOM 1382 C C . ALA A 1 174 ? -4.249 -8.337 -0.103 1.00 94.38 174 ALA A C 1
ATOM 1384 O O . ALA A 1 174 ? -4.193 -7.403 -0.902 1.00 94.38 174 ALA A O 1
ATOM 1385 N N . ALA A 1 175 ? -5.361 -8.703 0.523 1.00 95.44 175 ALA A N 1
ATOM 1386 C CA . ALA A 1 175 ? -6.630 -8.004 0.429 1.00 95.44 175 ALA A CA 1
ATOM 1387 C C . ALA A 1 175 ? -7.037 -7.452 1.795 1.00 95.44 175 ALA A C 1
ATOM 1389 O O . ALA A 1 175 ? -6.729 -8.030 2.841 1.00 95.44 175 ALA A O 1
ATOM 1390 N N . ILE A 1 176 ? -7.761 -6.337 1.774 1.00 95.88 176 ILE A N 1
ATOM 1391 C CA . ILE A 1 176 ? -8.400 -5.745 2.947 1.00 95.88 176 ILE A CA 1
ATOM 1392 C C . ILE A 1 176 ? -9.902 -5.745 2.686 1.00 95.88 176 ILE A C 1
ATOM 1394 O O . ILE A 1 176 ? -10.358 -5.277 1.646 1.00 95.88 176 ILE A O 1
ATOM 1398 N N . SER A 1 177 ? -10.659 -6.285 3.632 1.00 94.69 177 SER A N 1
ATOM 1399 C CA . SER A 1 177 ? -12.118 -6.396 3.581 1.00 94.69 177 SER A CA 1
ATOM 1400 C C . SER A 1 177 ? -12.714 -6.087 4.963 1.00 94.69 177 SER A C 1
ATOM 1402 O O . SER A 1 177 ? -11.947 -5.952 5.922 1.00 94.69 177 SER A O 1
ATOM 1404 N N . PRO A 1 178 ? -14.051 -6.051 5.125 1.00 95.12 178 PRO A N 1
ATOM 1405 C CA . PRO A 1 178 ? -14.672 -5.933 6.444 1.00 95.12 178 PRO A CA 1
ATOM 1406 C C . PRO A 1 178 ? -14.325 -7.103 7.379 1.00 95.12 178 PRO A C 1
ATOM 1408 O O . PRO A 1 178 ? -14.457 -6.974 8.590 1.00 95.12 178 PRO A O 1
ATOM 1411 N N . ALA A 1 179 ? -13.886 -8.243 6.827 1.00 95.38 179 ALA A N 1
ATOM 1412 C CA . ALA A 1 179 ? -13.419 -9.399 7.591 1.00 95.38 179 ALA A CA 1
ATOM 1413 C C . ALA A 1 179 ? -11.944 -9.285 8.024 1.00 95.38 179 ALA A C 1
ATOM 1415 O O . ALA A 1 179 ? -11.443 -10.157 8.733 1.00 95.38 179 ALA A O 1
ATOM 1416 N N . GLY A 1 180 ? -11.238 -8.240 7.587 1.00 95.19 180 GLY A N 1
ATOM 1417 C CA . GLY A 1 180 ? -9.842 -7.997 7.925 1.00 95.19 180 GLY A CA 1
ATOM 1418 C C . GLY A 1 180 ? -8.884 -8.051 6.746 1.00 95.19 180 GLY A C 1
ATOM 1419 O O . GLY A 1 180 ? -9.257 -8.221 5.580 1.00 95.19 180 GLY A O 1
ATOM 1420 N N . PHE A 1 181 ? -7.615 -7.873 7.097 1.00 95.94 181 PHE A N 1
ATOM 1421 C CA . PHE A 1 181 ? -6.460 -8.079 6.239 1.00 95.94 181 PHE A CA 1
ATOM 1422 C C . PHE A 1 181 ? -6.203 -9.579 6.051 1.00 95.94 181 PHE A C 1
ATOM 1424 O O . PHE A 1 181 ? -6.030 -10.315 7.026 1.00 95.94 181 PHE A O 1
ATOM 1431 N N . LYS A 1 182 ? -6.114 -10.015 4.795 1.00 94.56 182 LYS A N 1
ATOM 1432 C CA . LYS A 1 182 ? -5.823 -11.395 4.403 1.00 94.56 182 LYS A CA 1
ATOM 1433 C C . LYS A 1 182 ? -4.664 -11.416 3.413 1.00 94.56 182 LYS A C 1
ATOM 1435 O O . LYS A 1 182 ? -4.763 -10.828 2.340 1.00 94.56 182 LYS A O 1
ATOM 1440 N N . GLU A 1 183 ? -3.591 -12.128 3.747 1.00 92.12 183 GLU A N 1
ATOM 1441 C CA . GLU A 1 183 ? -2.565 -12.475 2.757 1.00 92.12 183 GLU A CA 1
ATOM 1442 C C . GLU A 1 183 ? -3.148 -13.531 1.823 1.00 92.12 183 GLU A C 1
ATOM 1444 O O . GLU A 1 183 ? -3.680 -14.543 2.280 1.00 92.12 183 GLU A O 1
ATOM 1449 N N . MET A 1 184 ? -3.123 -13.252 0.523 1.00 83.50 184 MET A N 1
ATOM 1450 C CA . MET A 1 184 ? -3.739 -14.118 -0.477 1.00 83.50 184 MET A CA 1
ATOM 1451 C C . MET A 1 184 ? -2.727 -15.113 -1.030 1.00 83.50 184 MET A C 1
ATOM 1453 O O . MET A 1 184 ? -3.044 -16.292 -1.125 1.00 83.50 184 MET A O 1
ATOM 1457 N N . MET A 1 185 ? -1.509 -14.660 -1.346 1.00 71.44 185 MET A N 1
ATOM 1458 C CA . MET A 1 185 ? -0.443 -15.508 -1.883 1.00 71.44 185 MET A CA 1
ATOM 1459 C C . MET A 1 185 ? 0.947 -14.939 -1.571 1.00 71.44 185 MET A C 1
ATOM 1461 O O . MET A 1 185 ? 1.156 -13.720 -1.549 1.00 71.44 185 MET A O 1
ATOM 1465 N N . LYS A 1 186 ? 1.907 -15.851 -1.382 1.00 59.44 186 LYS A N 1
ATOM 1466 C CA . LYS A 1 186 ? 3.348 -15.599 -1.452 1.00 59.44 186 LYS A CA 1
ATOM 1467 C C . LYS A 1 186 ? 3.899 -16.566 -2.495 1.00 59.44 186 LYS A C 1
ATOM 1469 O O . LYS A 1 186 ? 3.905 -17.767 -2.251 1.00 59.44 186 LYS A O 1
ATOM 1474 N N . GLU A 1 187 ? 4.321 -16.053 -3.641 1.00 63.12 187 GLU A N 1
ATOM 1475 C CA . GLU A 1 187 ? 5.042 -16.861 -4.625 1.00 63.12 187 GLU A CA 1
ATOM 1476 C C . GLU A 1 187 ? 6.536 -16.551 -4.510 1.00 63.12 187 GLU A C 1
ATOM 1478 O O . GLU A 1 187 ? 6.979 -15.417 -4.726 1.00 63.12 187 GLU A O 1
ATOM 1483 N N . GLU A 1 188 ? 7.301 -17.570 -4.127 1.00 56.19 188 GLU A N 1
ATOM 1484 C CA . GLU A 1 188 ? 8.752 -17.598 -4.271 1.00 56.19 188 GLU A CA 1
ATOM 1485 C C . GLU A 1 188 ? 9.051 -18.205 -5.641 1.00 56.19 188 GLU A C 1
ATOM 1487 O O . GLU A 1 188 ? 8.552 -19.279 -5.968 1.00 56.19 188 GLU A O 1
ATOM 1492 N N . VAL A 1 189 ? 9.807 -17.493 -6.473 1.00 47.19 189 VAL A N 1
ATOM 1493 C CA . VAL A 1 189 ? 10.340 -18.079 -7.704 1.00 47.19 189 VAL A CA 1
ATOM 1494 C C . VAL A 1 189 ? 11.681 -18.693 -7.319 1.00 47.19 189 VAL A C 1
ATOM 1496 O O . VAL A 1 189 ? 12.601 -17.951 -6.967 1.00 47.19 189 VAL A O 1
ATOM 1499 N N . GLU A 1 190 ? 11.768 -20.027 -7.311 1.00 42.47 190 GLU A N 1
ATOM 1500 C CA . GLU A 1 190 ? 13.056 -20.728 -7.256 1.00 42.47 190 GLU A CA 1
ATOM 1501 C C . GLU A 1 190 ? 13.880 -20.294 -8.477 1.00 42.47 190 GLU A C 1
ATOM 1503 O O . GLU A 1 190 ? 13.371 -20.283 -9.600 1.00 42.47 190 GLU A O 1
ATOM 1508 N N . ARG A 1 191 ? 15.109 -19.832 -8.223 1.00 39.41 191 ARG A N 1
ATOM 1509 C CA . ARG A 1 191 ? 16.069 -19.446 -9.264 1.00 39.41 191 ARG A CA 1
ATOM 1510 C C . ARG A 1 191 ? 16.698 -20.673 -9.900 1.00 39.41 191 ARG A C 1
ATOM 1512 O O . ARG A 1 191 ? 17.028 -21.601 -9.130 1.00 39.41 191 ARG A O 1
#